Protein AF-A0A1F9YKX4-F1 (afdb_monomer_lite)

Sequence (192 aa):
MTNLLLAAWAAFAVPAFAVPDDATAKQIVDYALRTPTAEMDPTLANAFLDLDLEKLPKKKKEKAQAKKLELQTLLKISAGKKKGGIRWPTPDGCKPKIYGPGDVGALAIAGFEEIKEDEESFLEERTKCSELELCCEFSLTIALIPQKKGPPLKLYFLHANDPINVLLAEYRNKNAGGQTKFFGGGVFSCNH

Radius of gyration: 20.22 Å; chains: 1; bounding box: 53×64×58 Å

Foldseek 3Di:
DDDDPPPPPPPPPDDPDDLDDPVVLVVLLVCLLPDDPVRDDPVSLVSLLPDDLPPPDPVSSLSSLLSNLLSVQVVLLVVLVVVFQEAADDPVPFDFDEAEPVCPVSLVSSQKDWDDPVLVVQLCVQAVDDQRRCRRSFVW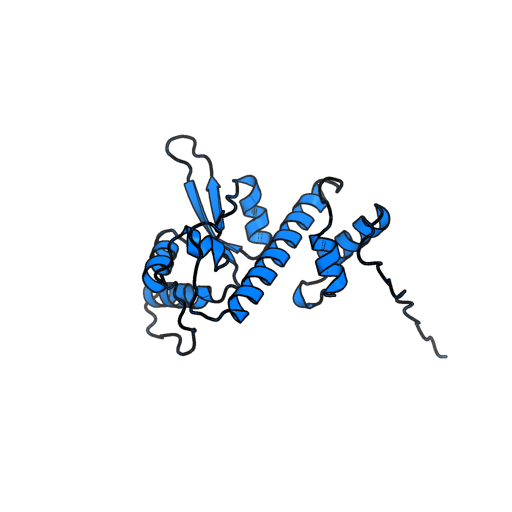YWYFYDDPDDGTDIIIIHHPPHLSVLSVVVVVCVVVVHDDDPPPSGRHYYDD

Structure (mmCIF, N/CA/C/O backbone):
data_AF-A0A1F9YKX4-F1
#
_entry.id   AF-A0A1F9YKX4-F1
#
loop_
_atom_site.group_PDB
_atom_site.id
_atom_site.type_symbol
_atom_site.label_atom_id
_atom_site.label_alt_id
_atom_site.label_comp_id
_atom_site.label_asym_id
_atom_site.label_entity_id
_atom_site.label_seq_id
_atom_site.pdbx_PDB_ins_code
_atom_site.Cartn_x
_atom_site.Cartn_y
_atom_site.Cartn_z
_atom_site.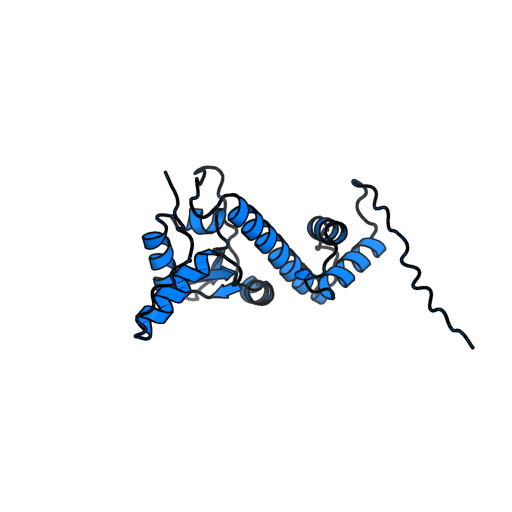occupancy
_atom_site.B_iso_or_equiv
_atom_site.auth_seq_id
_atom_site.auth_comp_id
_atom_site.auth_asym_id
_atom_site.auth_atom_id
_atom_site.pdbx_PDB_model_num
ATOM 1 N N . MET A 1 1 ? 9.426 -39.583 -34.349 1.00 39.34 1 MET A N 1
ATOM 2 C CA . MET A 1 1 ? 9.952 -38.263 -34.750 1.00 39.34 1 MET A CA 1
ATOM 3 C C . MET A 1 1 ? 9.811 -37.341 -33.556 1.00 39.34 1 MET A C 1
ATOM 5 O O . MET A 1 1 ? 8.713 -36.928 -33.213 1.00 39.34 1 MET A O 1
ATOM 9 N N . THR A 1 2 ? 10.917 -37.180 -32.847 1.00 39.38 2 THR A N 1
ATOM 10 C CA . THR A 1 2 ? 11.087 -36.462 -31.585 1.00 39.38 2 THR A CA 1
ATOM 11 C C . THR A 1 2 ? 11.435 -35.012 -31.908 1.00 39.38 2 THR A C 1
ATOM 13 O O . THR A 1 2 ? 12.450 -34.780 -32.552 1.00 39.38 2 THR A O 1
ATOM 16 N N . ASN A 1 3 ? 10.631 -34.046 -31.460 1.00 41.16 3 ASN A N 1
ATOM 17 C CA . ASN A 1 3 ? 11.019 -32.634 -31.442 1.00 41.16 3 ASN A CA 1
ATOM 18 C C . ASN A 1 3 ? 11.099 -32.179 -29.983 1.00 41.16 3 ASN A C 1
ATOM 20 O O . ASN A 1 3 ? 10.101 -31.806 -29.371 1.00 41.16 3 ASN A O 1
ATOM 24 N N . LEU A 1 4 ? 12.313 -32.268 -29.433 1.00 44.06 4 LEU A N 1
ATOM 25 C CA . LEU A 1 4 ? 12.721 -31.568 -28.221 1.00 44.06 4 LEU A CA 1
ATOM 26 C C . LEU A 1 4 ? 12.768 -30.065 -28.532 1.00 44.06 4 LEU A C 1
ATOM 28 O O . LEU A 1 4 ? 13.661 -29.604 -29.238 1.00 44.06 4 LEU A O 1
ATOM 32 N N . LEU A 1 5 ? 11.833 -29.296 -27.980 1.00 45.91 5 LEU A N 1
ATOM 33 C CA . LEU A 1 5 ? 11.993 -27.852 -27.833 1.00 45.91 5 LEU A CA 1
ATOM 34 C C . LEU A 1 5 ? 12.831 -27.603 -26.574 1.00 45.91 5 LEU A C 1
ATOM 36 O O . LEU A 1 5 ? 12.307 -27.562 -25.463 1.00 45.91 5 LEU A O 1
ATOM 40 N N . LEU A 1 6 ? 14.147 -27.469 -26.753 1.00 42.69 6 LEU A N 1
ATOM 41 C CA . LEU A 1 6 ? 15.022 -26.885 -25.740 1.00 42.69 6 LEU A CA 1
ATOM 42 C C . LEU A 1 6 ? 14.667 -25.400 -25.591 1.00 42.69 6 LEU A C 1
ATOM 44 O O . LEU A 1 6 ? 15.062 -24.567 -26.406 1.00 42.69 6 LEU A O 1
ATOM 48 N N . ALA A 1 7 ? 13.935 -25.064 -24.531 1.00 47.81 7 ALA A N 1
ATOM 49 C CA . ALA A 1 7 ? 13.872 -23.703 -24.027 1.00 47.81 7 ALA A CA 1
ATOM 50 C C . ALA A 1 7 ? 15.245 -23.355 -23.435 1.00 47.81 7 ALA A C 1
ATOM 52 O O . ALA A 1 7 ? 15.565 -23.714 -22.304 1.00 47.81 7 ALA A O 1
ATOM 53 N N . ALA A 1 8 ? 16.079 -22.684 -24.228 1.00 42.38 8 ALA A N 1
ATOM 54 C CA . ALA A 1 8 ? 17.315 -22.074 -23.765 1.00 42.38 8 ALA A CA 1
ATOM 55 C C . ALA A 1 8 ? 16.974 -20.870 -22.871 1.00 42.38 8 ALA A C 1
ATOM 57 O O . ALA A 1 8 ? 16.944 -19.725 -23.316 1.00 42.38 8 ALA A O 1
ATOM 58 N N . TRP A 1 9 ? 16.672 -21.134 -21.602 1.00 50.53 9 TRP A N 1
ATOM 59 C CA . TRP A 1 9 ? 16.724 -20.116 -20.561 1.00 50.53 9 TRP A CA 1
ATOM 60 C C . TRP A 1 9 ? 18.195 -19.849 -20.262 1.00 50.53 9 TRP A C 1
ATOM 62 O O . TRP A 1 9 ? 18.852 -20.597 -19.541 1.00 50.53 9 TRP A O 1
ATOM 72 N N . ALA A 1 10 ? 18.729 -18.802 -20.887 1.00 48.12 10 ALA A N 1
ATOM 73 C CA . ALA A 1 10 ? 20.019 -18.254 -20.514 1.00 48.12 10 ALA A CA 1
ATOM 74 C C . ALA A 1 10 ? 19.949 -17.846 -19.037 1.00 48.12 10 ALA A C 1
ATOM 76 O O . ALA A 1 10 ? 19.175 -16.967 -18.657 1.00 48.12 10 ALA A O 1
ATOM 77 N N . ALA A 1 11 ? 20.732 -18.529 -18.205 1.00 48.81 11 ALA A N 1
ATOM 78 C CA . ALA A 1 11 ? 20.941 -18.173 -16.815 1.00 48.81 11 ALA A CA 1
ATOM 79 C C . ALA A 1 11 ? 21.615 -16.795 -16.763 1.00 48.81 11 ALA A C 1
ATOM 81 O O . ALA A 1 11 ? 22.829 -16.672 -16.932 1.00 48.81 11 ALA A O 1
ATOM 82 N N . PHE A 1 12 ? 20.820 -15.746 -16.563 1.00 48.69 12 PHE A N 1
ATOM 83 C CA . PHE A 1 12 ? 21.328 -14.417 -16.256 1.00 48.69 12 PHE A CA 1
ATOM 84 C C . PHE A 1 12 ? 21.885 -14.429 -14.831 1.00 48.69 12 PHE A C 1
ATOM 86 O O . PHE A 1 12 ? 21.179 -14.172 -13.860 1.00 48.69 12 PHE A O 1
ATOM 93 N N . ALA A 1 13 ? 23.176 -14.727 -14.705 1.00 45.00 13 ALA A N 1
ATOM 94 C CA . ALA A 1 13 ? 23.954 -14.319 -13.547 1.00 45.00 13 ALA A CA 1
ATOM 95 C C . ALA A 1 13 ? 24.101 -12.791 -13.607 1.00 45.00 13 ALA A C 1
ATOM 97 O O . ALA A 1 13 ? 25.015 -12.270 -14.243 1.00 45.00 13 ALA A O 1
ATOM 98 N N . VAL A 1 14 ? 23.153 -12.066 -13.011 1.00 53.16 14 VAL A N 1
ATOM 99 C CA . VAL A 1 14 ? 23.241 -10.610 -12.867 1.00 53.16 14 VAL A CA 1
ATOM 100 C C . VAL A 1 14 ? 24.284 -10.316 -11.782 1.00 53.16 14 VAL A C 1
ATOM 102 O O . VAL A 1 14 ? 24.074 -10.702 -10.630 1.00 53.16 14 VAL A O 1
ATOM 105 N N . PRO A 1 15 ? 25.422 -9.669 -12.098 1.00 42.56 15 PRO A N 1
ATOM 106 C CA . PRO A 1 15 ? 26.339 -9.212 -11.066 1.00 42.56 15 PRO A CA 1
ATOM 107 C C . PRO A 1 15 ? 25.643 -8.114 -10.253 1.00 42.56 15 PRO A C 1
ATOM 109 O O . PRO A 1 15 ? 25.106 -7.159 -10.811 1.00 42.56 15 PRO A O 1
ATOM 112 N N . ALA A 1 16 ? 25.663 -8.255 -8.930 1.00 47.22 16 ALA A N 1
ATOM 113 C CA . ALA A 1 16 ? 24.824 -7.526 -7.976 1.00 47.22 16 ALA A CA 1
ATOM 114 C C . ALA A 1 16 ? 25.017 -5.990 -7.890 1.00 47.22 16 ALA A C 1
ATOM 116 O O . ALA A 1 16 ? 24.472 -5.383 -6.978 1.00 47.22 16 ALA A O 1
ATOM 117 N N . PHE A 1 17 ? 25.766 -5.338 -8.790 1.00 45.62 17 PHE A N 1
ATOM 118 C CA . PHE A 1 17 ? 26.077 -3.900 -8.680 1.00 45.62 17 PHE A CA 1
ATOM 119 C C . PHE A 1 17 ? 26.250 -3.142 -10.010 1.00 45.62 17 PHE A C 1
ATOM 121 O O . PHE A 1 17 ? 26.663 -1.983 -9.995 1.00 45.62 17 PHE A O 1
ATOM 128 N N . ALA A 1 18 ? 25.942 -3.739 -11.165 1.00 57.44 18 ALA A N 1
ATOM 129 C CA . ALA A 1 18 ? 25.951 -3.002 -12.432 1.00 57.44 18 ALA A CA 1
ATOM 130 C C . ALA A 1 18 ? 24.551 -2.445 -12.723 1.00 57.44 18 ALA A C 1
ATOM 132 O O . ALA A 1 18 ? 23.586 -3.208 -12.771 1.00 57.44 18 ALA A O 1
ATOM 133 N N . VAL A 1 19 ? 24.438 -1.127 -12.937 1.00 64.25 19 VAL A N 1
ATOM 134 C CA . VAL A 1 19 ? 23.207 -0.526 -13.477 1.00 64.25 19 VAL A CA 1
ATOM 135 C C . VAL A 1 19 ? 22.905 -1.233 -14.804 1.00 64.25 19 VAL A C 1
ATOM 137 O O . VAL A 1 19 ? 23.783 -1.241 -15.672 1.00 64.25 19 VAL A O 1
ATOM 140 N N . PRO A 1 20 ? 21.721 -1.853 -14.970 1.00 69.69 20 PRO A N 1
ATOM 141 C CA . PRO A 1 20 ? 21.392 -2.559 -16.199 1.00 69.69 20 PRO A CA 1
ATOM 142 C C . PRO A 1 20 ? 21.491 -1.611 -17.394 1.00 69.69 20 PRO A C 1
ATOM 144 O O . PRO A 1 20 ? 21.068 -0.456 -17.303 1.00 69.69 20 PRO A O 1
ATOM 147 N N . ASP A 1 21 ? 22.019 -2.092 -18.519 1.00 80.94 21 ASP A N 1
ATOM 148 C CA . ASP A 1 21 ? 21.951 -1.328 -19.763 1.00 80.94 21 ASP A CA 1
ATOM 149 C C . ASP A 1 21 ? 20.487 -1.114 -20.207 1.00 80.94 21 ASP A C 1
ATOM 151 O O . ASP A 1 21 ? 19.557 -1.783 -19.741 1.00 80.94 21 ASP A O 1
ATOM 155 N N . ASP A 1 22 ? 20.253 -0.166 -21.119 1.00 80.00 22 ASP A N 1
ATOM 156 C CA . ASP A 1 22 ? 18.896 0.217 -21.540 1.00 80.00 22 ASP A CA 1
ATOM 157 C C . ASP A 1 22 ? 18.090 -0.953 -22.141 1.00 80.00 22 ASP A C 1
ATOM 159 O O . ASP A 1 22 ? 16.855 -0.955 -22.090 1.00 80.00 22 ASP A O 1
ATOM 163 N N . ALA A 1 23 ? 18.761 -1.941 -22.742 1.00 82.94 23 ALA A N 1
ATOM 164 C CA . ALA A 1 23 ? 18.115 -3.118 -23.316 1.00 82.94 23 ALA A CA 1
ATOM 165 C C . ALA A 1 23 ? 17.647 -4.080 -22.215 1.00 82.94 23 ALA A C 1
ATOM 167 O O . ALA A 1 23 ? 16.491 -4.512 -22.220 1.00 82.94 23 ALA A O 1
ATOM 168 N N . THR A 1 24 ? 18.511 -4.345 -21.239 1.00 84.19 24 THR A N 1
ATOM 169 C CA . THR A 1 24 ? 18.235 -5.181 -20.070 1.00 84.19 24 THR A CA 1
ATOM 170 C C . THR A 1 24 ? 17.159 -4.543 -19.194 1.00 84.19 24 THR A C 1
ATOM 172 O O . THR A 1 24 ? 16.203 -5.212 -18.808 1.00 84.19 24 THR A O 1
ATOM 175 N N . ALA A 1 25 ? 17.219 -3.226 -18.967 1.00 84.81 25 ALA A N 1
ATOM 176 C CA . ALA A 1 25 ? 16.185 -2.489 -18.240 1.00 84.81 25 ALA A CA 1
ATOM 177 C C . ALA A 1 25 ? 14.804 -2.629 -18.906 1.00 84.81 25 ALA A C 1
ATOM 179 O O . ALA A 1 25 ? 13.805 -2.881 -18.230 1.00 84.81 25 ALA A O 1
ATOM 180 N N . LYS A 1 26 ? 14.730 -2.539 -20.243 1.00 86.69 26 LYS A N 1
ATOM 181 C CA . LYS A 1 26 ? 13.476 -2.757 -20.987 1.00 86.69 26 LYS A CA 1
ATOM 182 C C . LYS A 1 26 ? 12.953 -4.185 -20.842 1.00 86.69 26 LYS A C 1
ATOM 184 O O . LYS A 1 26 ? 11.746 -4.354 -20.693 1.00 86.69 26 LYS A O 1
ATOM 189 N N . GLN A 1 27 ? 13.830 -5.188 -20.872 1.00 88.88 27 GLN A N 1
ATOM 190 C CA . GLN A 1 27 ? 13.439 -6.589 -20.685 1.00 88.88 27 GLN A CA 1
ATOM 191 C C . GLN A 1 27 ? 12.904 -6.846 -19.274 1.00 88.88 27 GLN A C 1
ATOM 193 O O . GLN A 1 27 ? 11.853 -7.467 -19.137 1.00 88.88 27 GLN A O 1
ATOM 198 N N . ILE A 1 28 ? 13.569 -6.316 -18.243 1.00 89.69 28 ILE A N 1
ATOM 199 C CA . ILE A 1 28 ? 13.118 -6.415 -16.848 1.00 89.69 28 ILE A CA 1
ATOM 200 C C . ILE A 1 28 ? 11.741 -5.755 -16.682 1.00 89.69 28 ILE A C 1
ATOM 202 O O . ILE A 1 28 ? 10.848 -6.336 -16.070 1.00 89.69 28 ILE A O 1
ATOM 206 N N . VAL A 1 29 ? 11.532 -4.574 -17.275 1.00 91.00 29 VAL A N 1
ATOM 207 C CA . VAL A 1 29 ? 10.229 -3.888 -17.254 1.00 91.00 29 VAL A CA 1
ATOM 208 C C . VAL A 1 29 ? 9.160 -4.704 -17.977 1.00 91.00 29 VAL A C 1
ATOM 21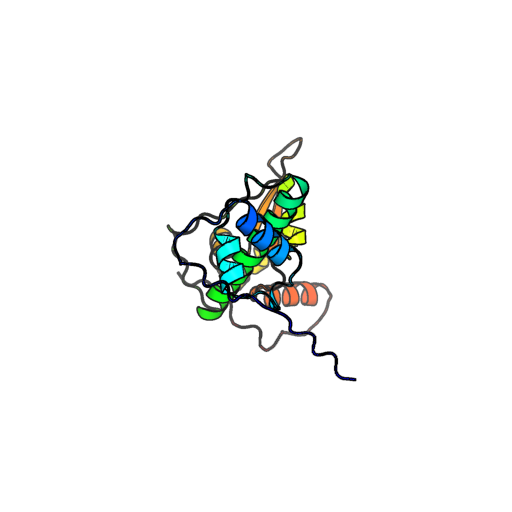0 O O . VAL A 1 29 ? 8.066 -4.884 -17.449 1.00 91.00 29 VAL A O 1
ATOM 213 N N . ASP A 1 30 ? 9.448 -5.218 -19.172 1.00 91.62 30 ASP A N 1
ATOM 214 C CA . ASP A 1 30 ? 8.475 -5.999 -19.940 1.00 91.62 30 ASP A CA 1
ATOM 215 C C . ASP A 1 30 ? 8.129 -7.327 -19.258 1.00 91.62 30 ASP A C 1
ATOM 217 O O . ASP A 1 30 ? 6.972 -7.744 -19.303 1.00 91.62 30 ASP A O 1
ATOM 221 N N . TYR A 1 31 ? 9.096 -7.956 -18.588 1.00 92.31 31 TYR A N 1
ATOM 222 C CA . TYR A 1 31 ? 8.865 -9.105 -17.719 1.00 92.31 31 TYR A CA 1
ATOM 223 C C . TYR A 1 31 ? 7.944 -8.729 -16.553 1.00 92.31 31 TYR A C 1
ATOM 225 O O . TYR A 1 31 ? 6.871 -9.311 -16.408 1.00 92.31 31 TYR A O 1
ATOM 233 N N . ALA A 1 32 ? 8.301 -7.705 -15.774 1.00 92.12 32 ALA A N 1
ATOM 234 C CA . ALA A 1 32 ? 7.535 -7.294 -14.599 1.00 92.12 32 ALA A CA 1
ATOM 235 C C . ALA A 1 32 ? 6.093 -6.875 -14.933 1.00 92.12 32 ALA A C 1
ATOM 237 O O . ALA A 1 32 ? 5.180 -7.101 -14.145 1.00 92.12 32 ALA A O 1
ATOM 238 N N . LEU A 1 33 ? 5.867 -6.281 -16.108 1.00 92.06 33 LEU A N 1
ATOM 239 C CA . LEU A 1 33 ? 4.535 -5.867 -16.553 1.00 92.06 33 LEU A CA 1
ATOM 240 C C . LEU A 1 33 ? 3.667 -7.009 -17.095 1.00 92.06 33 LEU A C 1
ATOM 242 O O . LEU A 1 33 ? 2.457 -6.822 -17.228 1.00 92.06 33 LEU A O 1
ATOM 246 N N . ARG A 1 34 ? 4.257 -8.150 -17.461 1.00 93.50 34 ARG A N 1
ATOM 247 C CA . ARG A 1 34 ? 3.534 -9.308 -18.017 1.00 93.50 34 ARG A CA 1
ATOM 248 C C . ARG A 1 34 ? 3.332 -10.421 -16.998 1.00 93.50 34 ARG A C 1
ATOM 250 O O . ARG A 1 34 ? 2.347 -11.144 -17.102 1.00 93.50 34 ARG A O 1
ATOM 257 N N . THR A 1 35 ? 4.246 -10.553 -16.045 1.00 91.50 35 THR A N 1
ATOM 258 C CA . THR A 1 35 ? 4.234 -11.628 -15.054 1.00 91.50 35 THR A CA 1
ATOM 259 C C . THR A 1 35 ? 3.380 -11.231 -13.841 1.00 91.50 35 THR A C 1
ATOM 261 O O . THR A 1 35 ? 3.602 -10.162 -13.259 1.00 91.50 35 THR A O 1
ATOM 264 N N . PRO A 1 36 ? 2.405 -12.060 -13.423 1.00 90.06 36 PRO A N 1
ATOM 265 C CA . PRO A 1 36 ? 1.692 -11.866 -12.162 1.00 90.06 36 PRO A CA 1
ATOM 266 C C . PRO A 1 36 ? 2.663 -11.827 -10.976 1.00 90.06 36 PRO A C 1
ATOM 268 O O . PRO A 1 36 ? 3.611 -12.604 -10.934 1.00 90.06 36 PRO A O 1
ATOM 271 N N . THR A 1 37 ? 2.419 -10.972 -9.977 1.00 89.19 37 THR A N 1
ATOM 272 C CA . THR A 1 37 ? 3.355 -10.779 -8.846 1.00 89.19 37 THR A CA 1
ATOM 273 C C . THR A 1 37 ? 3.685 -12.072 -8.103 1.00 89.19 37 THR A C 1
ATOM 275 O O . THR A 1 37 ? 4.823 -12.272 -7.694 1.00 89.19 37 THR A O 1
ATOM 278 N N . ALA A 1 38 ? 2.704 -12.966 -7.962 1.00 87.25 38 ALA A N 1
ATOM 279 C CA . ALA A 1 38 ? 2.875 -14.254 -7.294 1.00 87.25 38 ALA A CA 1
ATOM 280 C C . ALA A 1 38 ? 3.833 -15.214 -8.028 1.00 87.25 38 ALA A C 1
ATOM 282 O O . ALA A 1 38 ? 4.352 -16.137 -7.410 1.00 87.25 38 ALA A O 1
ATOM 283 N N . GLU A 1 39 ? 4.065 -14.995 -9.324 1.00 90.25 39 GLU A N 1
ATOM 284 C CA . GLU A 1 39 ? 4.895 -15.835 -10.198 1.00 90.25 39 GLU A CA 1
ATOM 285 C C . GLU A 1 39 ? 6.230 -15.165 -10.558 1.00 90.25 39 GLU A C 1
ATOM 287 O O . GLU A 1 39 ? 7.027 -15.718 -11.318 1.00 90.25 39 GLU A O 1
ATOM 292 N N . MET A 1 40 ? 6.481 -13.954 -10.048 1.00 89.38 40 MET A N 1
ATOM 293 C CA . MET A 1 40 ? 7.714 -13.232 -10.336 1.00 89.38 40 MET A CA 1
ATOM 294 C C . MET A 1 40 ? 8.911 -13.887 -9.649 1.00 89.38 40 MET A C 1
ATOM 296 O O . MET A 1 40 ? 8.879 -14.193 -8.457 1.00 89.38 40 MET A O 1
ATOM 300 N N . ASP A 1 41 ? 10.006 -14.021 -10.395 1.00 90.62 41 ASP A N 1
ATOM 301 C CA . ASP A 1 41 ? 11.299 -14.380 -9.831 1.00 90.62 41 ASP A CA 1
ATOM 302 C C . ASP A 1 41 ? 11.758 -13.280 -8.850 1.00 90.62 41 ASP A C 1
ATOM 304 O O . ASP A 1 41 ? 11.782 -12.101 -9.229 1.00 90.62 41 ASP A O 1
ATOM 308 N N . PRO A 1 42 ? 12.143 -13.623 -7.606 1.00 87.88 42 PRO A N 1
ATOM 309 C CA . PRO A 1 42 ? 12.537 -12.633 -6.606 1.00 87.88 42 PRO A CA 1
ATOM 310 C C . PRO A 1 42 ? 13.725 -11.760 -7.026 1.00 87.88 42 PRO A C 1
ATOM 312 O O . PRO A 1 42 ? 13.776 -10.582 -6.673 1.00 87.88 42 PRO A O 1
ATOM 315 N N . THR A 1 43 ? 14.673 -12.308 -7.789 1.00 88.69 43 THR A N 1
ATOM 316 C CA . THR A 1 43 ? 15.866 -11.577 -8.242 1.00 88.69 43 THR A CA 1
ATOM 317 C C . THR A 1 43 ? 15.475 -10.520 -9.265 1.00 88.69 43 THR A C 1
ATOM 319 O O . THR A 1 43 ? 15.866 -9.360 -9.141 1.00 88.69 43 THR A O 1
ATOM 322 N N . LEU A 1 44 ? 14.641 -10.892 -10.239 1.00 88.06 44 LEU A N 1
ATOM 323 C CA . LEU A 1 44 ? 14.129 -9.968 -11.253 1.00 88.06 44 LEU A CA 1
ATOM 324 C C . LEU A 1 44 ? 13.151 -8.938 -10.673 1.00 88.06 44 LEU A C 1
ATOM 326 O O . LEU A 1 44 ? 13.143 -7.791 -11.119 1.00 88.06 44 LEU A O 1
ATOM 330 N N . ALA A 1 45 ? 12.354 -9.314 -9.669 1.00 88.62 45 ALA A N 1
ATOM 331 C CA . ALA A 1 45 ? 11.478 -8.385 -8.958 1.00 88.62 45 ALA A CA 1
ATOM 332 C C . ALA A 1 45 ? 12.281 -7.302 -8.222 1.00 88.62 45 ALA A C 1
ATOM 334 O O . ALA A 1 45 ? 11.964 -6.120 -8.347 1.00 88.62 45 ALA A O 1
ATOM 335 N N . ASN A 1 46 ? 13.349 -7.686 -7.516 1.00 88.81 46 ASN A N 1
ATOM 336 C CA . ASN A 1 46 ? 14.246 -6.733 -6.860 1.00 88.81 46 ASN A CA 1
ATOM 337 C C . ASN A 1 46 ? 14.962 -5.847 -7.884 1.00 88.81 46 ASN A C 1
ATOM 339 O O . ASN A 1 46 ? 14.934 -4.627 -7.756 1.00 88.81 46 ASN A O 1
ATOM 343 N N . ALA A 1 47 ? 15.489 -6.436 -8.962 1.00 88.94 47 ALA A N 1
ATOM 344 C CA . ALA A 1 47 ? 16.101 -5.664 -10.040 1.00 88.94 47 ALA A CA 1
ATOM 345 C C . ALA A 1 47 ? 15.126 -4.625 -10.620 1.00 88.94 47 ALA A C 1
ATOM 347 O O . ALA A 1 47 ? 15.510 -3.482 -10.842 1.00 88.94 47 ALA A O 1
ATOM 348 N N . PHE A 1 48 ? 13.849 -4.980 -10.810 1.00 91.88 48 PHE A N 1
ATOM 349 C CA . PHE A 1 48 ? 12.813 -4.046 -11.258 1.00 91.88 48 PHE A CA 1
ATOM 350 C C . PHE A 1 48 ? 12.536 -2.918 -10.248 1.00 91.88 48 PHE A C 1
ATOM 352 O O . PHE A 1 48 ? 12.338 -1.768 -10.650 1.00 91.88 48 PHE A O 1
ATOM 359 N N . LEU A 1 49 ? 12.535 -3.215 -8.945 1.00 91.44 49 LEU A N 1
ATOM 360 C CA . LEU A 1 49 ? 12.379 -2.208 -7.890 1.00 91.44 49 LEU A CA 1
ATOM 361 C C . LEU A 1 49 ? 13.529 -1.193 -7.873 1.00 91.44 49 LEU A C 1
ATOM 363 O O . LEU A 1 49 ? 13.294 -0.026 -7.553 1.00 91.44 49 LEU A O 1
ATOM 367 N N . ASP A 1 50 ? 14.725 -1.591 -8.286 1.00 90.06 50 ASP A N 1
ATOM 368 C CA . ASP A 1 50 ? 15.899 -0.716 -8.319 1.00 90.06 50 ASP A CA 1
ATOM 369 C C . ASP A 1 50 ? 16.017 0.097 -9.620 1.00 90.06 50 ASP A C 1
ATOM 371 O O . ASP A 1 50 ? 16.802 1.044 -9.695 1.00 90.06 50 ASP A O 1
ATOM 375 N N . LEU A 1 51 ? 15.205 -0.202 -10.643 1.00 88.94 51 LEU A N 1
ATOM 376 C CA . LEU A 1 51 ? 15.247 0.520 -11.916 1.00 88.94 51 LEU A CA 1
ATOM 377 C C . LEU A 1 51 ? 14.772 1.975 -11.801 1.00 88.94 51 LEU A C 1
ATOM 379 O O . LEU A 1 51 ? 13.738 2.282 -11.186 1.00 88.94 51 LEU A O 1
ATOM 383 N N . ASP A 1 52 ? 15.486 2.850 -12.513 1.00 85.94 52 ASP A N 1
ATOM 384 C CA . ASP A 1 52 ? 15.042 4.200 -12.847 1.00 85.94 52 ASP A CA 1
ATOM 385 C C . ASP A 1 52 ? 14.017 4.149 -13.993 1.00 85.94 52 ASP A C 1
ATOM 387 O O . ASP A 1 52 ? 14.317 3.774 -15.129 1.00 85.94 52 ASP A O 1
ATOM 391 N N . LEU A 1 53 ? 12.779 4.526 -13.677 1.00 85.88 53 LEU A N 1
ATOM 392 C CA . LEU A 1 53 ? 11.655 4.494 -14.610 1.00 85.88 53 LEU A CA 1
ATOM 393 C C . LEU A 1 53 ? 11.521 5.792 -15.425 1.00 85.88 53 LEU A C 1
ATOM 395 O O . LEU A 1 53 ? 10.654 5.866 -16.298 1.00 85.88 53 LEU A O 1
ATOM 399 N N . GLU A 1 54 ? 12.345 6.815 -15.174 1.00 83.69 54 GLU A N 1
ATOM 400 C CA . GLU A 1 54 ? 12.232 8.120 -15.839 1.00 83.69 54 GLU A CA 1
ATOM 401 C C . GLU A 1 54 ? 12.478 8.044 -17.348 1.00 83.69 54 GLU A C 1
ATOM 403 O O . GLU A 1 54 ? 11.835 8.755 -18.121 1.00 83.69 54 GLU A O 1
ATOM 408 N N . LYS A 1 55 ? 13.340 7.119 -17.780 1.00 81.44 55 LYS A N 1
ATOM 409 C CA . LYS A 1 55 ? 13.707 6.922 -19.190 1.00 81.44 55 LYS A CA 1
ATOM 410 C C . LYS A 1 55 ? 12.690 6.099 -19.991 1.00 81.44 55 LYS A C 1
ATOM 412 O O . LYS A 1 55 ? 12.878 5.876 -21.189 1.00 81.44 55 LYS A O 1
ATOM 417 N N . LEU A 1 56 ? 11.619 5.613 -19.359 1.00 81.62 56 LEU A N 1
ATOM 418 C CA . LEU A 1 56 ? 10.620 4.785 -20.032 1.00 81.62 56 LEU A CA 1
ATOM 419 C C . LEU A 1 56 ? 9.626 5.620 -20.855 1.00 81.62 56 LEU A C 1
ATOM 421 O O . LEU A 1 56 ? 9.246 6.721 -20.454 1.00 81.62 56 LEU A O 1
ATOM 425 N N . PRO A 1 57 ? 9.103 5.078 -21.974 1.00 84.62 57 PRO A N 1
ATOM 426 C CA . PRO A 1 57 ? 8.008 5.711 -22.703 1.00 84.62 57 PRO A CA 1
ATOM 427 C C . PRO A 1 57 ? 6.797 5.936 -21.790 1.00 84.62 57 PRO A C 1
ATOM 429 O O . PRO A 1 57 ? 6.411 5.020 -21.062 1.00 84.62 57 PRO A O 1
ATOM 432 N N . LYS A 1 58 ? 6.138 7.099 -21.889 1.00 83.62 58 LYS A N 1
ATOM 433 C CA . LYS A 1 58 ? 5.035 7.531 -21.001 1.00 83.62 58 LYS A CA 1
ATOM 434 C C . LYS A 1 58 ? 4.008 6.430 -20.686 1.00 83.62 58 LYS A C 1
ATOM 436 O O . LYS A 1 58 ? 3.727 6.155 -19.526 1.00 83.62 58 LYS A O 1
ATOM 441 N N . LYS A 1 59 ? 3.528 5.720 -21.714 1.00 80.00 59 LYS A N 1
ATOM 442 C CA . LYS A 1 59 ? 2.530 4.642 -21.573 1.00 80.00 59 LYS A CA 1
ATOM 443 C C . LYS A 1 59 ? 3.032 3.425 -20.779 1.00 80.00 59 LYS A C 1
ATOM 445 O O . LYS A 1 59 ? 2.240 2.761 -20.116 1.00 80.00 59 LYS A O 1
ATOM 450 N N . LYS A 1 60 ? 4.327 3.092 -20.870 1.00 84.69 60 LYS A N 1
ATOM 451 C CA . LYS A 1 60 ? 4.947 2.023 -20.065 1.00 84.69 60 LYS A CA 1
ATOM 452 C C . LYS A 1 60 ? 5.336 2.532 -18.678 1.00 84.69 60 LYS A C 1
ATOM 454 O O . LYS A 1 60 ? 5.233 1.769 -17.727 1.00 84.69 60 LYS A O 1
ATOM 459 N N . LYS A 1 61 ? 5.729 3.804 -18.569 1.00 86.31 61 LYS A N 1
ATOM 460 C CA . LYS A 1 61 ? 6.110 4.455 -17.313 1.00 86.31 61 LYS A CA 1
ATOM 461 C C . LYS A 1 61 ? 4.985 4.388 -16.282 1.00 86.31 61 LYS A C 1
ATOM 463 O O . LYS A 1 61 ? 5.226 3.891 -15.193 1.00 86.31 61 LYS A O 1
ATOM 468 N N . GLU A 1 62 ? 3.762 4.772 -16.648 1.00 85.00 62 GLU A N 1
ATOM 469 C CA . GLU A 1 62 ? 2.602 4.732 -15.736 1.00 85.00 62 GLU A CA 1
ATOM 470 C C . GLU A 1 62 ? 2.335 3.313 -15.204 1.00 85.00 62 GLU A C 1
ATOM 472 O O . GLU A 1 62 ? 2.212 3.097 -14.000 1.00 85.00 62 GLU A O 1
ATOM 477 N N . LYS A 1 63 ? 2.334 2.309 -16.093 1.00 88.25 63 LYS A N 1
ATOM 478 C CA . LYS A 1 63 ? 2.149 0.904 -15.697 1.00 88.25 63 LYS A CA 1
ATOM 479 C C . LYS A 1 63 ? 3.295 0.389 -14.830 1.00 88.25 63 LYS A C 1
ATOM 481 O O . LYS A 1 63 ? 3.054 -0.333 -13.870 1.00 88.25 63 LYS A O 1
ATOM 486 N N . ALA A 1 64 ? 4.533 0.748 -15.164 1.00 90.69 64 ALA A N 1
ATOM 487 C CA . ALA A 1 64 ? 5.708 0.343 -14.403 1.00 90.69 64 ALA A CA 1
ATOM 488 C C . ALA A 1 64 ? 5.723 0.993 -13.015 1.00 90.69 64 ALA A C 1
ATOM 490 O O . ALA A 1 64 ? 6.066 0.333 -12.042 1.00 90.69 64 ALA A O 1
ATOM 491 N N . GLN A 1 65 ? 5.292 2.250 -12.900 1.00 89.38 65 GLN A N 1
ATOM 492 C CA . GLN A 1 65 ? 5.133 2.931 -11.617 1.00 89.38 65 GLN A CA 1
ATOM 493 C C . GLN A 1 65 ? 4.060 2.262 -10.755 1.00 89.38 65 GLN A C 1
ATOM 495 O O . GLN A 1 65 ? 4.325 1.984 -9.589 1.00 89.38 65 GLN A O 1
ATOM 500 N N . ALA A 1 66 ? 2.897 1.929 -11.328 1.00 89.38 66 ALA A N 1
ATOM 501 C CA . ALA A 1 66 ? 1.860 1.183 -10.617 1.00 89.38 66 ALA A CA 1
ATOM 502 C C . ALA A 1 66 ? 2.363 -0.202 -10.170 1.00 89.38 66 ALA A C 1
ATOM 504 O O . ALA A 1 66 ? 2.178 -0.588 -9.019 1.00 89.38 66 ALA A O 1
ATOM 505 N N . LYS A 1 67 ? 3.093 -0.918 -11.036 1.00 92.19 67 LYS A N 1
ATOM 506 C CA . LYS A 1 67 ? 3.689 -2.219 -10.698 1.00 92.19 67 LYS A CA 1
ATOM 507 C C . LYS A 1 67 ? 4.739 -2.116 -9.590 1.00 92.19 67 LYS A C 1
ATOM 509 O O . LYS A 1 67 ? 4.794 -2.955 -8.695 1.00 92.19 67 LYS A O 1
ATOM 514 N N . LYS A 1 68 ? 5.573 -1.077 -9.633 1.00 92.06 68 LYS A N 1
ATOM 515 C CA . LYS A 1 68 ? 6.581 -0.796 -8.605 1.00 92.06 68 LYS A CA 1
ATOM 516 C C . LYS A 1 68 ? 5.909 -0.498 -7.264 1.00 92.06 68 LYS A C 1
ATOM 518 O O . LYS A 1 68 ? 6.343 -1.026 -6.245 1.00 92.06 68 LYS A O 1
ATOM 523 N N . LEU A 1 69 ? 4.817 0.267 -7.278 1.00 91.56 69 LEU A N 1
ATOM 524 C CA . LEU A 1 69 ? 4.000 0.550 -6.100 1.00 91.56 69 LEU A CA 1
ATOM 525 C C . LEU A 1 69 ? 3.341 -0.711 -5.517 1.00 91.56 69 LEU A C 1
ATOM 527 O O . LEU A 1 69 ? 3.388 -0.904 -4.302 1.00 91.56 69 LEU A O 1
ATOM 531 N N . GLU A 1 70 ? 2.783 -1.582 -6.362 1.00 93.00 70 GLU A N 1
ATOM 532 C CA . GLU A 1 70 ? 2.229 -2.883 -5.956 1.00 93.00 70 GLU A CA 1
ATOM 533 C C . GLU A 1 70 ? 3.295 -3.710 -5.216 1.00 93.00 70 GLU A C 1
ATOM 535 O O . GLU A 1 70 ? 3.101 -4.116 -4.070 1.00 93.00 70 GLU A O 1
ATOM 540 N N . LEU A 1 71 ? 4.470 -3.894 -5.830 1.00 93.12 71 LEU A N 1
ATOM 541 C CA . LEU A 1 71 ? 5.567 -4.679 -5.258 1.00 93.12 71 LEU A CA 1
ATOM 542 C C . LEU A 1 71 ? 6.084 -4.090 -3.939 1.00 93.12 71 LEU A C 1
ATOM 544 O O . LEU A 1 71 ? 6.250 -4.823 -2.965 1.00 93.12 71 LEU A O 1
ATOM 548 N N . GLN A 1 72 ? 6.300 -2.773 -3.876 1.00 92.38 72 GLN A N 1
ATOM 549 C CA . GLN A 1 72 ? 6.725 -2.093 -2.646 1.00 92.38 72 GLN A CA 1
ATOM 550 C C . GLN A 1 72 ? 5.703 -2.275 -1.519 1.00 92.38 72 GLN A C 1
ATOM 552 O O . GLN A 1 72 ? 6.074 -2.552 -0.377 1.00 92.38 72 GLN A O 1
ATOM 557 N N . THR A 1 73 ? 4.417 -2.173 -1.845 1.00 92.31 73 THR A N 1
ATOM 558 C CA . THR A 1 73 ? 3.330 -2.359 -0.882 1.00 92.31 73 THR A CA 1
ATOM 559 C C . THR A 1 73 ? 3.258 -3.800 -0.393 1.00 92.31 73 THR A C 1
ATOM 561 O O . THR A 1 73 ? 3.157 -4.034 0.808 1.00 92.31 73 THR A O 1
ATOM 564 N N . LEU A 1 74 ? 3.391 -4.788 -1.278 1.00 92.19 74 LEU A N 1
ATOM 565 C CA . LEU A 1 74 ? 3.397 -6.200 -0.894 1.00 92.19 74 LEU A CA 1
ATOM 566 C C . LEU A 1 74 ? 4.620 -6.570 -0.049 1.00 92.19 74 LEU A C 1
ATOM 568 O O . LEU A 1 74 ? 4.487 -7.325 0.917 1.00 92.19 74 LEU A O 1
ATOM 572 N N . LEU A 1 75 ? 5.792 -6.002 -0.348 1.00 90.81 75 LEU A N 1
ATOM 573 C CA . LEU A 1 75 ? 6.978 -6.135 0.500 1.00 90.81 75 LEU A CA 1
ATOM 574 C C . LEU A 1 75 ? 6.734 -5.547 1.889 1.00 90.81 75 LEU A C 1
ATOM 576 O O . LEU A 1 75 ? 7.042 -6.199 2.888 1.00 90.81 75 LEU A O 1
ATOM 580 N N . LYS A 1 76 ? 6.124 -4.360 1.964 1.00 90.19 76 LYS A N 1
ATOM 581 C CA . LYS A 1 76 ? 5.741 -3.729 3.230 1.00 90.19 76 LYS A CA 1
ATOM 582 C C . LYS A 1 76 ? 4.746 -4.585 4.012 1.00 90.19 76 LYS A C 1
ATOM 584 O O . LYS A 1 76 ? 4.977 -4.854 5.185 1.00 90.19 76 LYS A O 1
ATOM 589 N N . ILE A 1 77 ? 3.688 -5.076 3.366 1.00 91.44 77 ILE A N 1
ATOM 590 C CA . ILE A 1 77 ? 2.692 -5.968 3.976 1.00 91.44 77 ILE A CA 1
ATOM 591 C C . ILE A 1 77 ? 3.358 -7.252 4.476 1.00 91.44 77 ILE A C 1
ATOM 593 O O . ILE A 1 77 ? 3.067 -7.705 5.579 1.00 91.44 77 ILE A O 1
ATOM 597 N N . SER A 1 78 ? 4.267 -7.842 3.698 1.00 90.12 78 SER A N 1
ATOM 598 C CA . SER A 1 78 ? 5.016 -9.042 4.085 1.00 90.12 78 SER A CA 1
ATOM 599 C C . SER A 1 78 ? 5.913 -8.785 5.299 1.00 90.12 78 SER A C 1
ATOM 601 O O . SER A 1 78 ? 5.872 -9.542 6.272 1.00 90.12 78 SER A O 1
ATOM 603 N N . ALA A 1 79 ? 6.666 -7.681 5.297 1.00 89.06 79 ALA A N 1
ATOM 604 C CA . ALA A 1 79 ? 7.457 -7.246 6.445 1.00 89.06 79 ALA A CA 1
ATOM 605 C C . ALA A 1 79 ? 6.569 -7.013 7.676 1.00 89.06 79 ALA A C 1
ATOM 607 O O . ALA A 1 79 ? 6.886 -7.486 8.765 1.00 89.06 79 ALA A O 1
ATOM 608 N N . GLY A 1 80 ? 5.410 -6.381 7.490 1.00 86.81 80 GLY A N 1
ATOM 609 C CA . GLY A 1 80 ? 4.391 -6.220 8.517 1.00 86.81 80 GLY A CA 1
ATOM 610 C C . GLY A 1 80 ? 3.901 -7.567 9.055 1.00 86.81 80 GLY A C 1
ATOM 611 O O . GLY A 1 80 ? 3.905 -7.790 10.262 1.00 86.81 80 GLY A O 1
ATOM 612 N N . LYS A 1 81 ? 3.521 -8.521 8.205 1.00 86.94 81 LYS A N 1
ATOM 613 C CA . LYS A 1 81 ? 3.079 -9.854 8.655 1.00 86.94 81 LYS A CA 1
ATOM 614 C C . LYS A 1 81 ? 4.139 -10.546 9.523 1.00 86.94 81 LYS A C 1
ATOM 616 O O . LYS A 1 81 ? 3.780 -11.168 10.517 1.00 86.94 81 LYS A O 1
ATOM 621 N N . LYS A 1 82 ? 5.431 -10.360 9.220 1.00 87.56 82 LYS A N 1
ATOM 622 C CA . LYS A 1 82 ? 6.543 -10.883 10.035 1.00 87.56 82 LYS A CA 1
ATOM 623 C C . LYS A 1 82 ? 6.661 -10.232 11.416 1.00 87.56 82 LYS A C 1
ATOM 625 O O . LYS A 1 82 ? 7.019 -10.934 12.353 1.00 87.56 82 LYS A O 1
ATOM 630 N N . LYS A 1 83 ? 6.352 -8.935 11.572 1.00 85.31 83 LYS A N 1
ATOM 631 C CA . LYS A 1 83 ? 6.336 -8.305 12.912 1.00 85.31 83 LYS A CA 1
ATOM 632 C C . LYS A 1 83 ? 5.096 -8.696 13.746 1.00 85.31 83 LYS A C 1
ATOM 634 O O . LYS A 1 83 ? 5.047 -8.376 14.925 1.00 85.31 83 LYS A O 1
ATOM 639 N N . GLY A 1 84 ? 4.101 -9.373 13.160 1.00 85.88 84 GLY A N 1
ATOM 640 C CA . GLY A 1 84 ? 2.845 -9.737 13.828 1.00 85.88 84 GLY A CA 1
ATOM 641 C C . GLY A 1 84 ? 1.784 -8.630 13.794 1.00 85.88 84 GLY A C 1
ATOM 642 O O . GLY A 1 84 ? 1.919 -7.649 13.064 1.00 85.88 84 GLY A O 1
ATOM 643 N N . GLY A 1 85 ? 0.690 -8.818 14.538 1.00 85.38 85 GLY A N 1
ATOM 644 C CA . GLY A 1 85 ? -0.417 -7.853 14.596 1.00 85.38 85 GLY A CA 1
ATOM 645 C C . GLY A 1 85 ? -0.176 -6.674 15.549 1.00 85.38 85 GLY A C 1
ATOM 646 O O . GLY A 1 85 ? -0.675 -5.578 15.308 1.00 85.38 85 GLY A O 1
ATOM 647 N N . ILE A 1 86 ? 0.652 -6.865 16.578 1.00 88.75 86 ILE A N 1
ATOM 648 C CA . ILE A 1 86 ? 1.048 -5.800 17.505 1.00 88.75 86 ILE A CA 1
ATOM 649 C C . ILE A 1 86 ? 2.253 -5.058 16.916 1.00 88.75 86 ILE A C 1
ATOM 651 O O . ILE A 1 86 ? 3.284 -5.661 16.614 1.00 88.75 86 ILE A O 1
ATOM 655 N N . ARG A 1 87 ? 2.110 -3.747 16.732 1.00 88.06 87 ARG A N 1
ATOM 656 C CA . ARG A 1 87 ? 3.088 -2.829 16.149 1.00 88.06 87 ARG A CA 1
ATOM 657 C C . ARG A 1 87 ? 3.726 -1.967 17.228 1.00 88.06 87 ARG A C 1
ATOM 659 O O . ARG A 1 87 ? 3.073 -1.600 18.197 1.00 88.06 87 ARG A O 1
ATOM 666 N N . TRP A 1 88 ? 4.979 -1.602 16.996 1.00 86.94 88 TRP A N 1
ATOM 667 C CA . TRP A 1 88 ? 5.741 -0.667 17.822 1.00 86.94 88 TRP A CA 1
ATOM 668 C C . TRP A 1 88 ? 6.243 0.461 16.917 1.00 86.94 88 TRP A C 1
ATOM 670 O O . TRP A 1 88 ? 7.389 0.406 16.460 1.00 86.94 88 TRP A O 1
ATOM 680 N N . PRO A 1 89 ? 5.356 1.397 16.536 1.00 82.75 89 PRO A N 1
ATOM 681 C CA . PRO A 1 89 ? 5.715 2.486 15.641 1.00 82.75 89 PRO A CA 1
ATOM 682 C C . PRO A 1 89 ? 6.785 3.380 16.274 1.00 82.75 89 PRO A C 1
ATOM 684 O O . PRO A 1 89 ? 6.785 3.631 17.478 1.00 82.75 89 PRO A O 1
ATOM 687 N N . THR A 1 90 ? 7.709 3.872 15.450 1.00 78.44 90 THR A N 1
ATOM 688 C CA . THR A 1 90 ? 8.706 4.858 15.870 1.00 78.44 90 THR A CA 1
ATOM 689 C C . THR A 1 90 ? 8.256 6.262 15.440 1.00 78.44 90 THR A C 1
ATOM 691 O O . THR A 1 90 ? 8.068 6.488 14.241 1.00 78.44 90 THR A O 1
ATOM 694 N N . PRO A 1 91 ? 8.105 7.223 16.375 1.00 59.75 91 PRO A N 1
ATOM 695 C CA . PRO A 1 91 ? 7.559 8.553 16.074 1.00 59.75 91 PRO A CA 1
ATOM 696 C C . PRO A 1 91 ? 8.335 9.325 14.994 1.00 59.75 91 PRO A C 1
ATOM 698 O O . PRO A 1 91 ? 7.739 9.991 14.152 1.00 59.75 91 PRO A O 1
ATOM 701 N N . ASP A 1 92 ? 9.663 9.189 14.964 1.00 64.44 92 ASP A N 1
ATOM 702 C CA . ASP A 1 92 ? 10.535 9.988 14.089 1.00 64.44 92 ASP A CA 1
ATOM 703 C C . ASP A 1 92 ? 10.798 9.350 12.710 1.00 64.44 92 ASP A C 1
ATOM 705 O O . ASP A 1 92 ? 11.401 9.966 11.826 1.00 64.44 92 ASP A O 1
ATOM 709 N N . GLY A 1 93 ? 10.371 8.097 12.509 1.00 63.59 93 GLY A N 1
ATOM 710 C CA . GLY A 1 93 ? 10.681 7.313 11.307 1.00 63.59 93 GLY A CA 1
ATOM 711 C C . GLY A 1 93 ? 9.642 7.414 10.191 1.00 63.59 93 GLY A C 1
ATOM 712 O O . GLY A 1 93 ? 9.899 6.982 9.065 1.00 63.59 93 GLY A O 1
ATOM 713 N N . CYS A 1 94 ? 8.465 7.964 10.486 1.00 72.69 94 CYS A N 1
ATOM 714 C CA . CYS A 1 94 ? 7.305 7.854 9.618 1.00 72.69 94 CYS A CA 1
ATOM 715 C C . CYS A 1 94 ? 7.092 9.108 8.758 1.00 72.69 94 CYS A C 1
ATOM 717 O O . CYS A 1 94 ? 6.685 10.160 9.244 1.00 72.69 94 CYS A O 1
ATOM 719 N N . LYS A 1 95 ? 7.340 8.992 7.448 1.00 79.75 95 LYS A N 1
ATOM 720 C CA . LYS A 1 95 ? 7.009 10.026 6.453 1.00 79.75 95 LYS A CA 1
ATOM 721 C C . LYS A 1 95 ? 6.101 9.417 5.387 1.00 79.75 95 LYS A C 1
ATOM 723 O O . LYS A 1 95 ? 6.616 8.875 4.404 1.00 79.75 95 LYS A O 1
ATOM 728 N N . PRO A 1 96 ? 4.772 9.440 5.582 1.00 80.62 96 PRO A N 1
ATOM 729 C CA . PRO A 1 96 ? 3.860 8.846 4.623 1.00 80.62 96 PRO A CA 1
ATOM 730 C C . PRO A 1 96 ? 3.948 9.581 3.291 1.00 80.62 96 PRO A C 1
ATOM 732 O O . PRO A 1 96 ? 4.031 10.810 3.225 1.00 80.62 96 PRO A O 1
ATOM 735 N N . LYS A 1 97 ? 3.942 8.810 2.207 1.00 84.69 97 LYS A N 1
ATOM 736 C CA . LYS A 1 97 ? 3.882 9.374 0.866 1.00 84.69 97 LYS A CA 1
ATOM 737 C C . LYS A 1 97 ? 2.449 9.819 0.597 1.00 84.69 97 LYS A C 1
ATOM 739 O O . LYS A 1 97 ? 1.541 8.994 0.593 1.00 84.69 97 LYS A O 1
ATOM 744 N N . ILE A 1 98 ? 2.274 11.115 0.360 1.00 87.44 98 ILE A N 1
ATOM 745 C CA . ILE A 1 98 ? 0.994 11.698 -0.038 1.00 87.44 98 ILE A CA 1
ATOM 746 C C . ILE A 1 98 ? 0.905 11.678 -1.563 1.00 87.44 98 ILE A C 1
ATOM 748 O O . ILE A 1 98 ? 1.837 12.098 -2.252 1.00 87.44 98 ILE A O 1
ATOM 752 N N . TYR A 1 99 ? -0.216 11.186 -2.075 1.00 90.38 99 TYR A N 1
ATOM 753 C CA . TYR A 1 99 ? -0.479 11.045 -3.503 1.00 90.38 99 TYR A CA 1
ATOM 754 C C . TYR A 1 99 ? -1.367 12.176 -4.025 1.00 90.38 99 TYR A C 1
ATOM 756 O O . TYR A 1 99 ? -2.157 12.765 -3.284 1.00 90.38 99 TYR A O 1
ATOM 764 N N . GLY A 1 100 ? -1.222 12.501 -5.308 1.00 89.00 100 GLY A N 1
ATOM 765 C CA . GLY A 1 100 ? -2.025 13.516 -5.980 1.00 89.00 100 GLY A CA 1
ATOM 766 C C . GLY A 1 100 ? -3.210 12.930 -6.757 1.00 89.00 100 GLY A C 1
ATOM 767 O O . GLY A 1 100 ? -3.357 11.713 -6.874 1.00 89.00 100 GLY A O 1
ATOM 768 N N . PRO A 1 101 ? -4.038 13.786 -7.386 1.00 86.25 101 PRO A N 1
ATOM 769 C CA . PRO A 1 101 ? -5.180 13.342 -8.190 1.00 86.25 101 PRO A CA 1
ATOM 770 C C . PRO A 1 101 ? -4.774 12.457 -9.380 1.00 86.25 101 PRO A C 1
ATOM 772 O O . PRO A 1 101 ? -5.533 11.582 -9.783 1.00 86.25 101 PRO A O 1
ATOM 775 N N . GLY A 1 102 ? -3.571 12.658 -9.934 1.00 83.06 102 GLY A N 1
ATOM 776 C CA . GLY A 1 102 ? -3.044 11.843 -11.034 1.00 83.06 102 GLY A CA 1
ATOM 777 C C . GLY A 1 102 ? -2.647 10.420 -10.628 1.00 83.06 102 GLY A C 1
ATOM 778 O O . GLY A 1 102 ? -2.514 9.561 -11.495 1.00 83.06 102 GLY A O 1
ATOM 779 N N . ASP A 1 103 ? -2.496 10.158 -9.330 1.00 87.06 103 ASP A N 1
ATOM 780 C CA . ASP A 1 103 ? -2.005 8.881 -8.815 1.00 87.06 103 ASP A CA 1
ATOM 781 C C . ASP A 1 103 ? -3.130 7.931 -8.383 1.00 87.06 103 ASP A C 1
ATOM 783 O O . ASP A 1 103 ? -2.886 6.742 -8.195 1.00 87.06 103 ASP A O 1
ATOM 787 N N . VAL A 1 104 ? -4.371 8.416 -8.262 1.00 89.00 104 VAL A N 1
ATOM 788 C CA . VAL A 1 104 ? -5.529 7.606 -7.833 1.00 89.00 104 VAL A CA 1
ATOM 789 C C . VAL A 1 104 ? -5.728 6.390 -8.743 1.00 89.00 104 VAL A C 1
ATOM 791 O O . VAL A 1 104 ? -5.941 5.275 -8.273 1.00 89.00 104 VAL A O 1
ATOM 794 N N . GLY A 1 105 ? -5.573 6.573 -10.058 1.00 86.44 105 GLY A N 1
ATOM 795 C CA . GLY A 1 105 ? -5.626 5.461 -11.010 1.00 86.44 105 GLY A CA 1
ATOM 796 C C . GLY A 1 105 ? -4.487 4.453 -10.817 1.00 86.44 105 GLY A C 1
ATOM 797 O O . GLY A 1 105 ? -4.702 3.251 -10.956 1.00 86.44 105 GLY A O 1
ATOM 798 N N . ALA A 1 106 ? -3.286 4.920 -10.462 1.00 87.31 106 ALA A N 1
ATOM 799 C CA . ALA A 1 106 ? -2.146 4.048 -10.188 1.00 87.31 106 ALA A CA 1
ATOM 800 C C . ALA A 1 106 ? -2.333 3.257 -8.885 1.00 87.31 106 ALA A C 1
ATOM 802 O O . ALA A 1 106 ? -1.974 2.083 -8.850 1.00 87.31 106 ALA A O 1
ATOM 803 N N . LEU A 1 107 ? -2.937 3.866 -7.857 1.00 91.44 107 LEU A N 1
ATOM 804 C CA . LEU A 1 107 ? -3.321 3.190 -6.615 1.00 91.44 107 LEU A CA 1
ATOM 805 C C . LEU A 1 107 ? -4.308 2.051 -6.896 1.00 91.44 107 LEU A C 1
ATOM 807 O O . LEU A 1 107 ? -4.051 0.915 -6.503 1.00 91.44 107 LEU A O 1
ATOM 811 N N . ALA A 1 108 ? -5.372 2.317 -7.658 1.00 89.81 108 ALA A N 1
ATOM 812 C CA . ALA A 1 108 ? -6.346 1.291 -8.030 1.00 89.81 108 ALA A CA 1
ATOM 813 C C . ALA A 1 108 ? -5.707 0.128 -8.814 1.00 89.81 108 ALA A C 1
ATOM 815 O O . ALA A 1 108 ? -5.945 -1.039 -8.509 1.00 89.81 108 ALA A O 1
ATOM 816 N N . ILE A 1 109 ? -4.840 0.425 -9.792 1.00 87.56 109 ILE A N 1
ATOM 817 C CA . ILE A 1 109 ? -4.103 -0.608 -10.546 1.00 87.56 109 ILE A CA 1
ATOM 818 C C . ILE A 1 109 ? -3.167 -1.407 -9.627 1.00 87.56 109 ILE A C 1
ATOM 820 O O . ILE A 1 109 ? -2.997 -2.607 -9.827 1.00 87.56 109 ILE A O 1
ATOM 824 N N . ALA A 1 110 ? -2.574 -0.756 -8.627 1.00 90.19 110 ALA A N 1
ATOM 825 C CA . ALA A 1 110 ? -1.689 -1.382 -7.652 1.00 90.19 110 ALA A CA 1
ATOM 826 C C . ALA A 1 110 ? -2.429 -2.187 -6.566 1.00 90.19 110 ALA A C 1
ATOM 828 O O . ALA A 1 110 ? -1.779 -2.657 -5.639 1.00 90.19 110 ALA A O 1
ATOM 829 N N . GLY A 1 111 ? -3.755 -2.354 -6.660 1.00 91.06 111 GLY A N 1
ATOM 830 C CA . GLY A 1 111 ? -4.538 -3.174 -5.730 1.00 91.06 111 GLY A CA 1
ATOM 831 C C . GLY A 1 111 ? -5.001 -2.443 -4.469 1.00 91.06 111 GLY A C 1
ATOM 832 O O . GLY A 1 111 ? -5.359 -3.090 -3.482 1.00 91.06 111 GLY A O 1
ATOM 833 N N . PHE A 1 112 ? -4.982 -1.110 -4.484 1.00 95.38 112 PHE A N 1
ATOM 834 C CA . PHE A 1 112 ? -5.588 -0.304 -3.433 1.00 95.38 112 PHE A CA 1
ATOM 835 C C . PHE A 1 112 ? -7.072 -0.091 -3.685 1.00 95.38 112 PHE A C 1
ATOM 837 O O . PHE A 1 112 ? -7.501 0.195 -4.802 1.00 95.38 112 PHE A O 1
ATOM 844 N N . GLU A 1 113 ? -7.834 -0.159 -2.605 1.00 95.31 113 GLU A N 1
ATOM 845 C CA . GLU A 1 113 ? -9.251 0.154 -2.573 1.00 95.31 113 GLU A CA 1
ATOM 846 C C . GLU A 1 113 ? -9.459 1.428 -1.764 1.00 95.31 113 GLU A C 1
ATOM 848 O O . GLU A 1 113 ? -8.806 1.639 -0.739 1.00 95.31 113 GLU A O 1
ATOM 853 N N . GLU A 1 114 ? -10.358 2.286 -2.239 1.00 95.75 114 GLU A N 1
ATOM 854 C CA . GLU A 1 114 ? -10.788 3.447 -1.471 1.00 95.75 114 GLU A CA 1
ATOM 855 C C . GLU A 1 114 ? -11.564 2.973 -0.237 1.00 95.75 114 GLU A C 1
ATOM 857 O O . GLU A 1 114 ? -12.450 2.114 -0.329 1.00 95.75 114 GLU A O 1
ATOM 862 N N . ILE A 1 115 ? -11.220 3.533 0.917 1.00 96.19 115 ILE A N 1
ATOM 863 C CA . ILE A 1 115 ? -11.955 3.352 2.165 1.00 96.19 115 ILE A CA 1
ATOM 864 C C . ILE A 1 115 ? -12.554 4.693 2.567 1.00 96.19 115 ILE A C 1
ATOM 866 O O . ILE A 1 115 ? -12.015 5.758 2.255 1.00 96.19 115 ILE A O 1
ATOM 870 N N . LYS A 1 116 ? -13.696 4.644 3.238 1.00 95.06 116 LYS A N 1
ATOM 871 C CA . LYS A 1 116 ? -14.379 5.858 3.682 1.00 95.06 116 LYS A CA 1
ATOM 872 C C . LYS A 1 116 ? -13.695 6.455 4.917 1.00 95.06 116 LYS A C 1
ATOM 874 O O . LYS A 1 116 ? -12.973 5.772 5.634 1.00 95.06 116 LYS A O 1
ATOM 879 N N . GLU A 1 117 ? -13.959 7.728 5.192 1.00 94.44 117 GLU A N 1
ATOM 880 C CA . GLU A 1 117 ? -13.417 8.420 6.371 1.00 94.44 117 GLU A CA 1
ATOM 881 C C . GLU A 1 117 ? -13.885 7.778 7.692 1.00 94.44 117 GLU A C 1
ATOM 883 O O . GLU A 1 117 ? -13.093 7.606 8.610 1.00 94.44 117 GLU A O 1
ATOM 888 N N . ASP A 1 118 ? -15.139 7.320 7.769 1.00 95.12 118 ASP A N 1
ATOM 889 C CA . ASP A 1 118 ? -15.659 6.584 8.930 1.00 95.12 118 ASP A CA 1
ATOM 890 C C . ASP A 1 118 ? -15.008 5.202 9.101 1.00 95.12 118 ASP A C 1
ATOM 892 O O . ASP A 1 118 ? -14.838 4.725 10.224 1.00 95.12 118 ASP A O 1
ATOM 896 N N . GLU A 1 119 ? -14.616 4.567 7.995 1.00 95.25 119 GLU A N 1
ATOM 897 C CA . GLU A 1 119 ? -13.852 3.318 8.000 1.00 95.25 119 GLU A CA 1
ATOM 898 C C . GLU A 1 119 ? -12.423 3.534 8.505 1.00 95.25 119 GLU A C 1
ATOM 900 O O . GLU A 1 119 ? -11.921 2.7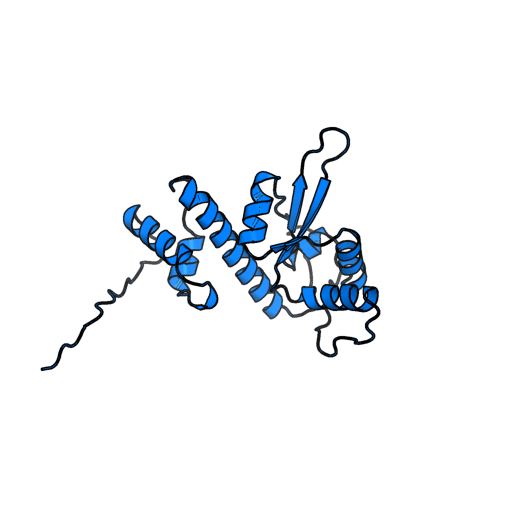14 9.269 1.00 95.25 119 GLU A O 1
ATOM 905 N N . GLU A 1 120 ? -11.783 4.638 8.122 1.00 95.62 120 GLU A N 1
ATOM 906 C CA . GLU A 1 120 ? -10.460 5.014 8.621 1.00 95.62 120 GLU A CA 1
ATOM 907 C C . GLU A 1 120 ? -10.491 5.339 10.119 1.00 95.62 120 GLU A C 1
ATOM 909 O O . GLU A 1 120 ? -9.725 4.747 10.881 1.00 95.62 120 GLU A O 1
ATOM 914 N N . SER A 1 121 ? -11.453 6.149 10.570 1.00 95.06 121 SER A N 1
ATOM 915 C CA . SER A 1 121 ? -11.614 6.461 11.996 1.00 95.06 121 SER A CA 1
ATOM 916 C C . SER A 1 121 ? -11.874 5.202 12.829 1.00 95.06 121 SER A C 1
ATOM 918 O O . SER A 1 121 ? -11.369 5.055 13.944 1.00 95.06 121 SER A O 1
ATOM 920 N N . PHE A 1 122 ? -12.627 4.245 12.277 1.00 94.50 122 PHE A N 1
ATOM 921 C CA . PHE A 1 122 ? -12.814 2.940 12.903 1.00 94.50 122 PHE A CA 1
ATOM 922 C C . PHE A 1 122 ? -11.500 2.151 13.015 1.00 94.50 122 PHE A C 1
ATOM 924 O O . PHE A 1 122 ? -11.277 1.482 14.030 1.00 94.50 122 PHE A O 1
ATOM 931 N N . LEU A 1 123 ? -10.623 2.210 12.005 1.00 94.88 123 LEU A N 1
ATOM 932 C CA . LEU A 1 123 ? -9.307 1.575 12.075 1.00 94.88 123 LEU A CA 1
ATOM 933 C C . LEU A 1 123 ? -8.465 2.185 13.194 1.00 94.88 123 LEU A C 1
ATOM 935 O O . LEU A 1 123 ? -7.957 1.421 14.014 1.00 94.88 123 LEU A O 1
ATOM 939 N N . GLU A 1 124 ? -8.375 3.515 13.280 1.00 94.94 124 GLU A N 1
ATOM 940 C CA . GLU A 1 124 ? -7.630 4.187 14.352 1.00 94.94 124 GLU A CA 1
ATOM 941 C C . GLU A 1 124 ? -8.137 3.778 15.741 1.00 94.94 124 GLU A C 1
ATOM 943 O O . GLU A 1 124 ? -7.357 3.372 16.608 1.00 94.94 124 GLU A O 1
ATOM 948 N N . GLU A 1 125 ? -9.459 3.809 15.951 1.00 93.50 125 GLU A N 1
ATOM 949 C CA . GLU A 1 125 ? -10.074 3.424 17.224 1.00 93.50 125 GLU A CA 1
ATOM 950 C C . GLU A 1 125 ? -9.745 1.968 17.578 1.00 93.50 125 GLU A C 1
ATOM 952 O O . GLU A 1 125 ? -9.383 1.642 18.719 1.00 93.50 125 GLU A O 1
ATOM 957 N N . ARG A 1 126 ? -9.860 1.073 16.591 1.00 91.94 126 ARG A N 1
ATOM 958 C CA . ARG A 1 126 ? -9.740 -0.365 16.812 1.00 91.94 126 ARG A CA 1
ATOM 959 C C . ARG A 1 126 ? -8.301 -0.813 17.007 1.00 91.94 126 ARG A C 1
ATOM 961 O O . ARG A 1 126 ? -8.083 -1.737 17.802 1.00 91.94 126 ARG A O 1
ATOM 968 N N . THR A 1 127 ? -7.356 -0.195 16.300 1.00 91.44 127 THR A N 1
ATOM 969 C CA . THR A 1 127 ? -5.931 -0.525 16.380 1.00 91.44 127 THR A CA 1
ATOM 970 C C . THR A 1 127 ? -5.151 0.378 17.316 1.00 91.44 127 THR A C 1
ATOM 972 O O . THR A 1 127 ? -3.984 0.093 17.561 1.00 91.44 127 THR A O 1
ATOM 975 N N . LYS A 1 128 ? -5.738 1.451 17.856 1.00 93.06 128 LYS A N 1
ATOM 976 C CA . LYS A 1 128 ? -5.006 2.449 18.655 1.00 93.06 128 LYS A CA 1
ATOM 977 C C . LYS A 1 128 ? -3.836 3.087 17.889 1.00 93.06 128 LYS A C 1
ATOM 979 O O . LYS A 1 128 ? -2.958 3.656 18.517 1.00 93.06 128 LYS A O 1
ATOM 984 N N . CYS A 1 129 ? -3.795 2.947 16.565 1.00 91.38 129 CYS A N 1
ATOM 985 C CA . CYS A 1 129 ? -2.774 3.566 15.729 1.00 91.38 129 CYS A CA 1
ATOM 986 C C . CYS A 1 129 ? -3.319 4.906 15.252 1.00 91.38 129 CYS A C 1
ATOM 988 O O . CYS A 1 129 ? -4.468 4.964 14.831 1.00 91.38 129 CYS A O 1
ATOM 990 N N . SER A 1 130 ? -2.493 5.943 15.258 1.00 92.19 130 SER A N 1
ATOM 991 C CA . SER A 1 130 ? -2.795 7.173 14.523 1.00 92.19 130 SER A CA 1
ATOM 992 C C . SER A 1 130 ? -2.725 6.950 13.009 1.00 92.19 130 SER A C 1
ATOM 994 O O . SER A 1 130 ? -2.075 6.017 12.531 1.00 92.19 130 SER A O 1
ATOM 996 N N . GLU A 1 131 ? -3.313 7.855 12.237 1.00 92.62 131 GLU A N 1
ATOM 997 C CA . GLU A 1 131 ? -3.321 7.851 10.776 1.00 92.62 131 GLU A CA 1
ATOM 998 C C . GLU A 1 131 ? -1.908 7.711 10.192 1.00 92.62 131 GLU A C 1
ATOM 1000 O O . GLU A 1 131 ? -1.666 6.942 9.256 1.00 92.62 131 GLU A O 1
ATOM 1005 N N . LEU A 1 132 ? -0.942 8.433 10.770 1.00 90.12 132 LEU A N 1
ATOM 1006 C CA . LEU A 1 132 ? 0.458 8.362 10.353 1.00 90.12 132 LEU A CA 1
ATOM 1007 C C . LEU A 1 132 ? 1.021 6.955 10.575 1.00 90.12 132 LEU A C 1
ATOM 1009 O O . LEU A 1 132 ? 1.693 6.402 9.705 1.00 90.12 132 LEU A O 1
ATOM 1013 N N . GLU A 1 133 ? 0.709 6.338 11.708 1.00 91.50 133 GLU A N 1
ATOM 1014 C CA . GLU A 1 133 ? 1.172 4.993 12.045 1.00 91.50 133 GLU A CA 1
ATOM 1015 C C . GLU A 1 133 ? 0.495 3.932 11.185 1.00 91.50 133 GLU A C 1
ATOM 1017 O O . GLU A 1 133 ? 1.168 3.007 10.728 1.00 91.50 133 GLU A O 1
ATOM 1022 N N . LEU A 1 134 ? -0.791 4.100 10.867 1.00 92.50 134 LEU A N 1
ATOM 1023 C CA . LEU A 1 134 ? -1.477 3.287 9.867 1.00 92.50 134 LEU A CA 1
ATOM 1024 C C . LEU A 1 134 ? -0.787 3.403 8.503 1.00 92.50 134 LEU A C 1
ATOM 1026 O O . LEU A 1 134 ? -0.567 2.390 7.835 1.00 92.50 134 LEU A O 1
ATOM 1030 N N . CYS A 1 135 ? -0.349 4.603 8.117 1.00 91.94 135 CYS A N 1
ATOM 1031 C CA . CYS A 1 135 ? 0.396 4.799 6.878 1.00 91.94 135 CYS A CA 1
ATOM 1032 C C . CYS A 1 135 ? 1.813 4.216 6.903 1.00 91.94 135 CYS A C 1
ATOM 1034 O O . CYS A 1 135 ? 2.417 4.049 5.843 1.00 91.94 135 CYS A O 1
ATOM 1036 N N . CYS A 1 136 ? 2.384 3.905 8.066 1.00 88.94 136 CYS A N 1
ATOM 1037 C CA . CYS A 1 136 ? 3.763 3.426 8.188 1.00 88.94 136 CYS A CA 1
ATOM 1038 C C . CYS A 1 136 ? 3.872 1.938 8.500 1.00 88.94 136 CYS A C 1
ATOM 1040 O O . CYS A 1 136 ? 4.674 1.243 7.877 1.00 88.94 136 CYS A O 1
ATOM 1042 N N . GLU A 1 137 ? 3.036 1.431 9.394 1.00 89.69 137 GLU A N 1
ATOM 1043 C CA . GLU A 1 137 ? 3.027 0.026 9.795 1.00 89.69 137 GLU A CA 1
ATOM 1044 C C . GLU A 1 137 ? 2.091 -0.831 8.937 1.00 89.69 137 GLU A C 1
ATOM 1046 O O . GLU A 1 137 ? 2.297 -2.042 8.818 1.00 89.69 137 GLU A O 1
ATOM 1051 N N . PHE A 1 138 ? 1.105 -0.204 8.294 1.00 92.44 138 PHE A N 1
ATOM 1052 C CA . PHE A 1 138 ? 0.167 -0.837 7.370 1.00 92.44 138 PHE A CA 1
ATOM 1053 C C . PHE A 1 138 ? 0.224 -0.148 6.003 1.00 92.44 138 PHE A C 1
ATOM 1055 O O . PHE A 1 138 ? 1.056 0.723 5.750 1.00 92.44 138 PHE A O 1
ATOM 1062 N N . SER A 1 139 ? -0.599 -0.581 5.060 1.00 94.44 139 SER A N 1
ATOM 1063 C CA . SER A 1 139 ? -0.634 -0.044 3.699 1.00 94.44 139 SER A CA 1
ATOM 1064 C C . SER A 1 139 ? -1.520 1.191 3.546 1.00 94.44 139 SER A C 1
ATOM 1066 O O . SER A 1 139 ? -1.710 1.618 2.411 1.00 94.44 139 SER A O 1
ATOM 1068 N N . LEU A 1 140 ? -2.035 1.790 4.632 1.00 94.88 140 LEU A N 1
ATOM 1069 C CA . LEU A 1 140 ? -2.859 2.994 4.508 1.00 94.88 140 LEU A CA 1
ATOM 1070 C C . LEU A 1 140 ? -2.095 4.058 3.713 1.00 94.88 140 LEU A C 1
ATOM 1072 O O . LEU A 1 140 ? -0.899 4.287 3.903 1.00 94.88 140 LEU A O 1
ATOM 1076 N N . THR A 1 141 ? -2.783 4.649 2.753 1.00 94.81 141 THR A N 1
ATOM 1077 C CA . THR A 1 141 ? -2.231 5.630 1.836 1.00 94.81 141 THR A CA 1
ATOM 1078 C C . THR A 1 141 ? -3.240 6.745 1.640 1.00 94.81 141 THR A C 1
ATOM 1080 O O . THR A 1 141 ? -4.437 6.497 1.530 1.00 94.81 141 THR A O 1
ATOM 1083 N N . ILE A 1 142 ? -2.750 7.980 1.579 1.00 94.81 142 ILE A N 1
ATOM 1084 C CA . ILE A 1 142 ? -3.590 9.170 1.494 1.00 94.81 142 ILE A CA 1
ATOM 1085 C C . ILE A 1 142 ? -3.374 9.837 0.140 1.00 94.81 142 ILE A C 1
ATOM 1087 O O . ILE A 1 142 ? -2.233 10.106 -0.254 1.00 94.81 142 ILE A O 1
ATOM 1091 N N . ALA A 1 143 ? -4.471 10.148 -0.547 1.00 93.94 143 ALA A N 1
ATOM 1092 C CA . ALA A 1 143 ? -4.466 11.017 -1.714 1.00 93.94 143 ALA A CA 1
ATOM 1093 C C . ALA A 1 143 ? -5.142 12.354 -1.384 1.00 93.94 143 ALA A C 1
ATOM 1095 O O . ALA A 1 143 ? -6.226 12.385 -0.804 1.00 93.94 143 ALA A O 1
ATOM 1096 N N . LEU A 1 144 ? -4.511 13.464 -1.772 1.00 94.50 144 LEU A N 1
ATOM 1097 C CA . LEU A 1 144 ? -5.077 14.805 -1.635 1.00 94.50 144 LEU A CA 1
ATOM 1098 C C . LEU A 1 144 ? -5.522 15.320 -3.003 1.00 94.50 144 LEU A C 1
ATOM 1100 O O . LEU A 1 144 ? -4.704 15.561 -3.894 1.00 94.50 144 LEU A O 1
ATOM 1104 N N . ILE A 1 145 ? -6.828 15.517 -3.164 1.00 92.69 145 ILE A N 1
ATOM 1105 C CA . ILE A 1 145 ? -7.423 16.038 -4.394 1.00 92.69 145 ILE A CA 1
ATOM 1106 C C . ILE A 1 145 ? -7.738 17.526 -4.207 1.00 92.69 145 ILE A C 1
ATOM 1108 O O . ILE A 1 145 ? -8.528 17.884 -3.330 1.00 92.69 145 ILE A O 1
ATOM 1112 N N . PRO A 1 146 ? -7.167 18.424 -5.028 1.00 91.75 146 PRO A N 1
ATOM 1113 C CA . PRO A 1 146 ? -7.459 19.847 -4.931 1.00 91.75 146 PRO A CA 1
ATOM 1114 C C . PRO A 1 146 ? -8.934 20.116 -5.256 1.00 91.75 146 PRO A C 1
ATOM 1116 O O . PRO A 1 146 ? -9.444 19.692 -6.295 1.00 91.75 146 PRO A O 1
ATOM 1119 N N . GLN A 1 147 ? -9.616 20.855 -4.383 1.00 89.75 147 GLN A N 1
ATOM 1120 C CA . GLN A 1 147 ? -10.984 21.314 -4.615 1.00 89.75 147 GLN A CA 1
ATOM 1121 C C . GLN A 1 147 ? -10.997 22.748 -5.159 1.00 89.75 147 GLN A C 1
ATOM 1123 O O . GLN A 1 147 ? -10.122 23.557 -4.859 1.00 89.75 147 GLN A O 1
ATOM 1128 N N . LYS A 1 148 ? -12.023 23.091 -5.954 1.00 86.88 148 LYS A N 1
ATOM 1129 C CA . LYS A 1 148 ? -12.201 24.459 -6.486 1.00 86.88 148 LYS A CA 1
ATOM 1130 C C . LYS A 1 148 ? -12.456 25.497 -5.386 1.00 86.88 148 LYS A C 1
ATOM 1132 O O . LYS A 1 148 ? -12.183 26.675 -5.591 1.00 86.88 148 LYS A O 1
ATOM 1137 N N . LYS A 1 149 ? -13.037 25.077 -4.260 1.00 89.62 149 LYS A N 1
ATOM 1138 C CA . LYS A 1 149 ? -13.309 25.891 -3.071 1.00 89.62 149 LYS A CA 1
ATOM 1139 C C . LYS A 1 149 ? -13.146 25.002 -1.843 1.00 89.62 149 LYS A C 1
ATOM 1141 O O . LYS A 1 149 ? -13.661 23.892 -1.862 1.00 89.62 149 LYS A O 1
ATOM 1146 N N . GLY A 1 150 ? -12.508 25.517 -0.795 1.00 88.31 150 GLY A N 1
ATOM 1147 C CA . GLY A 1 150 ? -12.281 24.779 0.450 1.00 88.31 150 GLY A CA 1
ATOM 1148 C C . GLY A 1 150 ? -10.945 24.025 0.490 1.00 88.31 150 GLY A C 1
ATOM 1149 O O . GLY A 1 150 ? -10.135 24.158 -0.433 1.00 88.31 150 GLY A O 1
ATOM 1150 N N . PRO A 1 151 ? -10.686 23.289 1.585 1.00 90.50 151 PRO A N 1
ATOM 1151 C CA . PRO A 1 151 ? -9.487 22.469 1.719 1.00 90.50 151 PRO A CA 1
ATOM 1152 C C . PRO A 1 151 ? -9.472 21.322 0.689 1.00 90.50 151 PRO A C 1
ATOM 1154 O O . PRO A 1 151 ? -10.525 20.942 0.170 1.00 90.50 151 PRO A O 1
ATOM 1157 N N . PRO A 1 152 ? -8.292 20.755 0.372 1.00 91.25 152 PRO A N 1
ATOM 1158 C CA . PRO A 1 152 ? -8.203 19.560 -0.461 1.00 91.25 152 PRO A CA 1
ATOM 1159 C C . PRO A 1 152 ? -9.060 18.422 0.100 1.00 91.25 152 PRO A C 1
ATOM 1161 O O . PRO A 1 152 ? -9.099 18.209 1.311 1.00 91.25 152 PRO A O 1
ATOM 1164 N N . LEU A 1 153 ? -9.712 17.671 -0.788 1.00 91.94 153 LEU A N 1
ATOM 1165 C CA . LEU A 1 153 ? -10.390 16.438 -0.414 1.00 91.94 153 LEU A CA 1
ATOM 1166 C C . LEU A 1 153 ? -9.334 15.399 -0.066 1.00 91.94 153 LEU A C 1
ATOM 1168 O O . LEU A 1 153 ? -8.452 15.115 -0.879 1.00 91.94 153 LEU A O 1
ATOM 1172 N N . LYS A 1 154 ? -9.453 14.825 1.122 1.00 94.12 154 LYS A N 1
ATOM 1173 C CA . LYS A 1 154 ? -8.616 13.727 1.572 1.00 94.12 154 LYS A CA 1
ATOM 1174 C C . LYS A 1 154 ? -9.317 12.414 1.255 1.00 94.12 154 LYS A C 1
ATOM 1176 O O . LYS A 1 154 ? -10.445 12.211 1.688 1.00 94.12 154 LYS A O 1
ATOM 1181 N N . LEU A 1 155 ? -8.666 11.566 0.470 1.00 95.31 155 LEU A N 1
ATOM 1182 C CA . LEU A 1 155 ? -9.126 10.213 0.180 1.00 95.31 155 LEU A CA 1
ATOM 1183 C C . LEU A 1 155 ? -8.175 9.203 0.807 1.00 95.31 155 LEU A C 1
ATOM 1185 O O . LEU A 1 155 ? -6.952 9.377 0.754 1.00 95.31 155 LEU A O 1
ATOM 1189 N N . TYR A 1 156 ? -8.750 8.136 1.344 1.00 96.12 156 TYR A N 1
ATOM 1190 C CA . TYR A 1 156 ? -8.031 7.066 2.012 1.00 96.12 156 TYR A CA 1
ATOM 1191 C C . TYR A 1 156 ? -8.042 5.813 1.153 1.00 96.12 156 TYR A C 1
ATOM 1193 O O . TYR A 1 156 ? -9.071 5.420 0.611 1.00 96.12 156 TYR A O 1
ATOM 1201 N N . PHE A 1 157 ? -6.883 5.182 1.041 1.00 96.50 157 PHE A N 1
ATOM 1202 C CA . PHE A 1 157 ? -6.685 3.980 0.253 1.00 96.50 157 PHE A CA 1
ATOM 1203 C C . PHE A 1 157 ? -5.995 2.922 1.096 1.00 96.50 157 PHE A C 1
ATOM 1205 O O . PHE A 1 157 ? -4.997 3.203 1.762 1.00 96.50 157 PHE A O 1
ATOM 1212 N N . LEU A 1 158 ? -6.488 1.692 1.023 1.00 96.12 158 LEU A N 1
ATOM 1213 C CA . LEU A 1 158 ? -5.902 0.545 1.701 1.00 96.12 158 LEU A CA 1
ATOM 1214 C C . LEU A 1 158 ? -5.722 -0.597 0.704 1.00 96.12 158 LEU A C 1
ATOM 1216 O O . LEU A 1 158 ? -6.591 -0.866 -0.121 1.00 96.12 158 LEU A O 1
ATOM 1220 N N . HIS A 1 159 ? -4.573 -1.264 0.744 1.00 95.94 159 HIS A N 1
ATOM 1221 C CA . HIS A 1 159 ? -4.295 -2.348 -0.191 1.00 95.94 159 HIS A CA 1
ATOM 1222 C C . HIS A 1 159 ? -5.109 -3.594 0.180 1.00 95.94 159 HIS A C 1
ATOM 1224 O O . HIS A 1 159 ? -5.071 -4.017 1.331 1.00 95.94 159 HIS A O 1
ATOM 1230 N N . ALA A 1 160 ? -5.774 -4.250 -0.777 1.00 92.56 160 ALA A N 1
ATOM 1231 C CA . ALA A 1 160 ? -6.687 -5.376 -0.513 1.00 92.56 160 ALA A CA 1
ATOM 1232 C C . ALA A 1 160 ? -6.036 -6.553 0.256 1.00 92.56 160 ALA A C 1
ATOM 1234 O O . ALA A 1 160 ? -6.653 -7.194 1.105 1.00 92.56 160 ALA A O 1
ATOM 1235 N N . ASN A 1 161 ? -4.745 -6.806 0.020 1.00 91.88 161 ASN A N 1
ATOM 1236 C CA . ASN A 1 161 ? -3.979 -7.850 0.724 1.00 91.88 161 ASN A CA 1
ATOM 1237 C C . ASN A 1 161 ? -3.474 -7.469 2.131 1.00 91.88 161 ASN A C 1
ATOM 1239 O O . ASN A 1 161 ? -2.777 -8.278 2.765 1.00 91.88 161 ASN A O 1
ATOM 1243 N N . ASP A 1 162 ? -3.755 -6.255 2.608 1.00 92.38 162 ASP A N 1
ATOM 1244 C CA . ASP A 1 162 ? -3.365 -5.835 3.950 1.00 92.38 162 ASP A CA 1
ATOM 1245 C C . ASP A 1 162 ? -4.128 -6.639 5.010 1.00 92.38 162 ASP A C 1
ATOM 1247 O O . ASP A 1 162 ? -5.354 -6.755 4.928 1.00 92.38 162 ASP A O 1
ATOM 1251 N N . PRO A 1 163 ? -3.444 -7.206 6.018 1.00 90.19 163 PRO A N 1
ATOM 1252 C CA . PRO A 1 163 ? -4.118 -7.940 7.079 1.00 90.19 163 PRO A CA 1
ATOM 1253 C C . PRO A 1 163 ? -5.136 -7.101 7.874 1.00 90.19 163 PRO A C 1
ATOM 1255 O O . PRO A 1 163 ? -6.079 -7.684 8.407 1.00 90.19 163 PRO A O 1
ATOM 1258 N N . ILE A 1 164 ? -5.007 -5.768 7.925 1.00 91.88 164 ILE A N 1
ATOM 1259 C CA . ILE A 1 164 ? -5.957 -4.902 8.638 1.00 91.88 164 ILE A C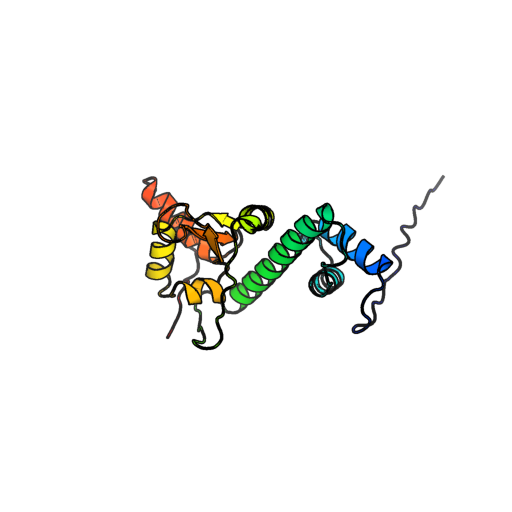A 1
ATOM 1260 C C . ILE A 1 164 ? -7.340 -4.840 7.957 1.00 91.88 164 ILE A C 1
ATOM 1262 O O . ILE A 1 164 ? -8.326 -4.500 8.609 1.00 91.88 164 ILE A O 1
ATOM 1266 N N . ASN A 1 165 ? -7.465 -5.276 6.693 1.00 91.50 165 ASN A N 1
ATOM 1267 C CA . ASN A 1 165 ? -8.758 -5.353 5.997 1.00 91.50 165 ASN A CA 1
ATOM 1268 C C . ASN A 1 165 ? -9.777 -6.259 6.686 1.00 91.50 165 ASN A C 1
ATOM 1270 O O . ASN A 1 165 ? -10.975 -6.087 6.477 1.00 91.50 165 ASN A O 1
ATOM 1274 N N . VAL A 1 166 ? -9.344 -7.203 7.528 1.00 90.44 166 VAL A N 1
ATOM 1275 C CA . VAL A 1 166 ? -10.288 -8.012 8.310 1.00 90.44 166 VAL A CA 1
ATOM 1276 C C . VAL A 1 166 ? -11.137 -7.147 9.248 1.00 90.44 166 VAL A C 1
ATOM 1278 O O . VAL A 1 166 ? -12.310 -7.449 9.455 1.00 90.44 166 VAL A O 1
ATOM 1281 N N . LEU A 1 167 ? -10.581 -6.040 9.759 1.00 90.81 167 LEU A N 1
ATOM 1282 C CA . LEU A 1 167 ? -11.311 -5.085 10.593 1.00 90.81 167 LEU A CA 1
ATOM 1283 C C . LEU A 1 167 ? -12.335 -4.308 9.759 1.00 90.81 167 LEU A C 1
ATOM 1285 O O . LEU A 1 167 ? -13.477 -4.152 10.182 1.00 90.81 167 LEU A O 1
ATOM 1289 N N . LEU A 1 168 ? -11.972 -3.892 8.543 1.00 91.69 168 LEU A N 1
ATOM 1290 C CA . LEU A 1 168 ? -12.922 -3.247 7.631 1.00 91.69 168 LEU A CA 1
ATOM 1291 C C . LEU A 1 168 ? -14.037 -4.194 7.195 1.00 91.69 168 LEU A C 1
ATOM 1293 O O . LEU A 1 168 ? -15.196 -3.794 7.129 1.00 91.69 168 LEU A O 1
ATOM 1297 N N . ALA A 1 169 ? -13.717 -5.462 6.939 1.00 89.56 169 ALA A N 1
ATOM 1298 C CA . ALA A 1 169 ? -14.720 -6.478 6.652 1.00 89.56 169 ALA A CA 1
ATOM 1299 C C . ALA A 1 169 ? -15.686 -6.656 7.836 1.00 89.56 169 ALA A C 1
ATOM 1301 O O . ALA A 1 169 ? -16.895 -6.744 7.623 1.00 89.56 169 ALA A O 1
ATOM 1302 N N . GLU A 1 170 ? -15.183 -6.656 9.077 1.00 88.12 170 GLU A N 1
ATOM 1303 C CA . GLU A 1 170 ? -16.011 -6.670 10.292 1.00 88.12 170 GLU A CA 1
ATOM 1304 C C . GLU A 1 170 ? -16.931 -5.445 10.363 1.00 88.12 170 GLU A C 1
ATOM 1306 O O . GLU A 1 170 ? -18.140 -5.595 10.551 1.00 88.12 170 GLU A O 1
ATOM 1311 N N . TYR A 1 171 ? -16.380 -4.248 10.151 1.00 90.19 171 TYR A N 1
ATOM 1312 C CA . TYR A 1 171 ? -17.125 -2.990 10.162 1.00 90.19 171 TYR A CA 1
ATOM 1313 C C . TYR A 1 171 ? -18.246 -2.969 9.116 1.00 90.19 171 TYR A C 1
ATOM 1315 O O . TYR A 1 171 ? -19.416 -2.750 9.442 1.00 90.19 171 TYR A O 1
ATOM 1323 N N . ARG A 1 172 ? -17.908 -3.278 7.860 1.00 90.88 172 ARG A N 1
ATOM 1324 C CA . ARG A 1 172 ? -18.850 -3.318 6.732 1.00 90.88 172 ARG A CA 1
ATOM 1325 C C . ARG A 1 172 ? -19.955 -4.348 6.962 1.00 90.88 172 ARG A C 1
ATOM 1327 O O . ARG A 1 172 ? -21.123 -4.052 6.725 1.00 90.88 172 ARG A O 1
ATOM 1334 N N . ASN A 1 173 ? -19.610 -5.532 7.469 1.00 87.06 173 ASN A N 1
ATOM 1335 C CA . ASN A 1 173 ? -20.578 -6.593 7.756 1.00 87.06 173 ASN A CA 1
ATOM 1336 C C . ASN A 1 173 ? -21.533 -6.210 8.898 1.00 87.06 173 ASN A C 1
ATOM 1338 O O . ASN A 1 173 ? -22.745 -6.391 8.780 1.00 87.06 173 ASN A O 1
ATOM 1342 N N . LYS A 1 174 ? -21.011 -5.605 9.973 1.00 84.12 174 LYS A N 1
ATOM 1343 C CA . LYS A 1 174 ? -21.828 -5.089 11.080 1.00 84.12 174 LYS A CA 1
ATOM 1344 C C . LYS A 1 174 ? -22.820 -4.029 10.594 1.00 84.12 174 LYS A C 1
ATOM 1346 O O . LYS A 1 174 ? -23.995 -4.082 10.953 1.00 84.12 174 LYS A O 1
ATOM 1351 N N . ASN A 1 175 ? -22.375 -3.109 9.739 1.00 84.19 175 ASN A N 1
ATOM 1352 C CA . ASN A 1 175 ? -23.231 -2.067 9.166 1.00 84.19 175 ASN A CA 1
ATOM 1353 C C . ASN A 1 175 ? -24.263 -2.613 8.166 1.00 84.19 175 ASN A C 1
ATOM 1355 O O . ASN A 1 175 ? -25.321 -2.015 7.991 1.00 84.19 175 ASN A O 1
ATOM 1359 N N . ALA A 1 176 ? -23.999 -3.770 7.556 1.00 85.00 176 ALA A N 1
ATOM 1360 C CA . ALA A 1 176 ? -24.954 -4.494 6.717 1.00 85.00 176 ALA A CA 1
ATOM 1361 C C . ALA A 1 176 ? -25.950 -5.366 7.517 1.00 85.00 176 ALA A C 1
ATOM 1363 O O . ALA A 1 176 ? -26.749 -6.085 6.919 1.00 85.00 176 ALA A O 1
ATOM 1364 N N . GLY A 1 177 ? -25.919 -5.323 8.856 1.00 78.31 177 GLY A N 1
ATOM 1365 C CA . GLY A 1 177 ? -26.807 -6.106 9.723 1.00 78.31 177 GLY A CA 1
ATOM 1366 C C . GLY A 1 177 ? -26.344 -7.544 9.988 1.00 78.31 177 GLY A C 1
ATOM 1367 O O . GLY A 1 177 ? -27.101 -8.336 10.550 1.00 78.31 177 GLY A O 1
ATOM 1368 N N . GLY A 1 178 ? -25.113 -7.900 9.609 1.00 76.12 178 GLY A N 1
ATOM 1369 C CA . GLY A 1 178 ? -24.518 -9.201 9.908 1.00 76.12 178 GLY A CA 1
ATO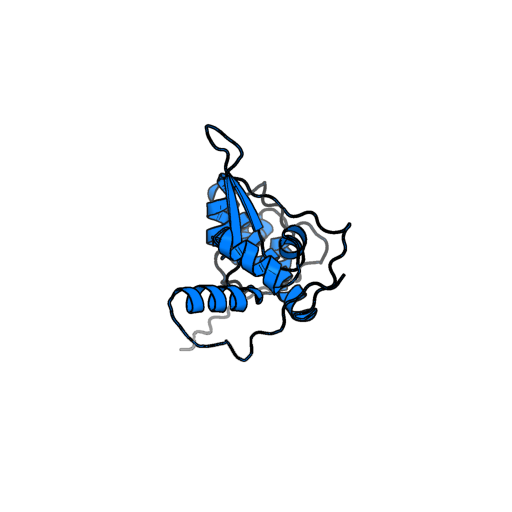M 1370 C C . GLY A 1 178 ? -24.034 -9.320 11.359 1.00 76.12 178 GLY A C 1
ATOM 1371 O O . GLY A 1 178 ? -23.579 -8.352 11.966 1.00 76.12 178 GLY A O 1
ATOM 1372 N N . GLN A 1 179 ? -24.116 -10.529 11.929 1.00 60.38 179 GLN A N 1
ATOM 1373 C CA . GLN A 1 179 ? -23.753 -10.809 13.332 1.00 60.38 179 GLN A CA 1
ATOM 1374 C C . GLN A 1 179 ? -22.406 -11.534 13.522 1.00 60.38 179 GLN A C 1
ATOM 1376 O O . GLN A 1 179 ? -22.018 -11.830 14.653 1.00 60.38 179 GLN A O 1
ATOM 1381 N N . THR A 1 180 ? -21.670 -11.858 12.456 1.00 59.97 180 THR A N 1
ATOM 1382 C CA . THR A 1 180 ? -20.457 -12.681 12.585 1.00 59.97 180 THR A CA 1
ATOM 1383 C C . THR A 1 180 ? -19.239 -11.848 12.969 1.00 59.97 180 THR A C 1
ATOM 1385 O O . THR A 1 180 ? -18.743 -11.058 12.167 1.00 59.97 180 THR A O 1
ATOM 1388 N N . LYS A 1 181 ? -18.701 -12.101 14.166 1.00 59.25 181 LYS A N 1
ATOM 1389 C CA . LYS A 1 181 ? -17.316 -11.756 14.503 1.00 59.25 181 LYS A CA 1
ATOM 1390 C C . LYS A 1 181 ? -16.391 -12.683 13.715 1.00 59.25 181 LYS A C 1
ATOM 1392 O O . LYS A 1 181 ? -16.573 -13.899 13.754 1.00 59.25 181 LYS A O 1
ATOM 1397 N N . PHE A 1 182 ? -15.414 -12.131 13.003 1.00 62.59 182 PHE A N 1
ATOM 1398 C CA . PHE A 1 182 ? -14.396 -12.929 12.321 1.00 62.59 182 PHE A CA 1
ATOM 1399 C C . PHE A 1 182 ? -13.446 -13.528 13.370 1.00 62.59 182 PHE A C 1
ATOM 1401 O O . PHE A 1 182 ? -12.432 -12.938 13.738 1.00 62.59 182 PHE A O 1
ATOM 1408 N N . PHE A 1 183 ? -13.802 -14.699 13.902 1.00 49.09 183 PHE A N 1
ATOM 1409 C CA . PHE A 1 183 ? -12.943 -15.471 14.796 1.00 49.09 183 PHE A CA 1
ATOM 1410 C C . PHE A 1 183 ? -11.690 -15.905 14.018 1.00 49.09 183 PHE A C 1
ATOM 1412 O O . PHE A 1 183 ? -11.770 -16.761 13.143 1.00 49.09 183 PHE A O 1
ATOM 1419 N N . GLY A 1 184 ? -10.544 -15.280 14.302 1.00 53.00 184 GLY A N 1
ATOM 1420 C CA . GLY A 1 184 ? -9.260 -15.587 13.655 1.00 53.00 184 GLY A CA 1
ATOM 1421 C C . GLY A 1 184 ? -8.570 -14.405 12.968 1.00 53.00 184 GLY A C 1
ATOM 1422 O O . GLY A 1 184 ? -7.415 -14.539 12.569 1.00 53.00 184 GLY A O 1
ATOM 1423 N N . GLY A 1 185 ? -9.219 -13.239 12.871 1.00 59.78 185 GLY A N 1
ATOM 1424 C CA . GLY A 1 185 ? -8.511 -11.995 12.564 1.00 59.78 185 GLY A CA 1
ATOM 1425 C C . GLY A 1 185 ? -7.548 -11.685 13.709 1.00 59.78 185 GLY A C 1
ATOM 1426 O O . GLY A 1 185 ? -7.982 -11.559 14.853 1.00 59.78 185 GLY A O 1
ATOM 1427 N N . GLY A 1 186 ? -6.242 -11.643 13.439 1.00 64.25 186 GLY A N 1
ATOM 1428 C CA . GLY A 1 186 ? -5.240 -11.332 14.461 1.00 64.25 186 GLY A CA 1
ATOM 1429 C C . GLY A 1 186 ? -5.544 -10.017 15.191 1.00 64.25 186 GLY A C 1
ATOM 1430 O O . GLY A 1 186 ? -6.239 -9.146 14.673 1.00 64.25 186 GLY A O 1
ATOM 1431 N N . VAL A 1 187 ? -5.025 -9.858 16.411 1.00 80.62 187 VAL A N 1
ATOM 1432 C CA . VAL A 1 187 ? -5.111 -8.574 17.121 1.00 80.62 187 VAL A CA 1
ATOM 1433 C C . VAL A 1 187 ? -4.175 -7.589 16.430 1.00 80.62 187 VAL A C 1
ATOM 1435 O O . VAL A 1 187 ? -2.959 -7.762 16.496 1.00 80.62 187 VAL A O 1
ATOM 1438 N N . PHE A 1 188 ? -4.736 -6.578 15.767 1.00 87.81 188 PHE A N 1
ATOM 1439 C CA . PHE A 1 188 ? -3.972 -5.462 15.215 1.00 87.81 188 PHE A CA 1
ATOM 1440 C C . PHE A 1 188 ? -3.992 -4.308 16.202 1.00 87.81 188 PHE A C 1
ATOM 1442 O O . PHE A 1 188 ? -5.069 -3.814 16.533 1.00 87.81 188 PHE A O 1
ATOM 1449 N N . SER A 1 189 ? -2.823 -3.892 16.682 1.00 88.75 189 SER A N 1
ATOM 1450 C CA . SER A 1 189 ? -2.726 -2.719 17.547 1.00 88.75 189 SER A CA 1
ATOM 1451 C C . SER A 1 189 ? -1.364 -2.045 17.474 1.00 88.75 189 SER A C 1
ATOM 1453 O O . SER A 1 189 ? -0.363 -2.741 17.341 1.00 88.75 189 SER A O 1
ATOM 1455 N N . CYS A 1 190 ? -1.301 -0.727 17.631 1.00 88.19 190 CYS A N 1
ATOM 1456 C CA . CYS A 1 190 ? -0.067 -0.012 17.942 1.00 88.19 190 CYS A CA 1
ATOM 1457 C C . CYS A 1 190 ? 0.120 0.064 19.459 1.00 88.19 190 CYS A C 1
ATOM 1459 O O . CYS A 1 190 ? -0.849 0.212 20.204 1.00 88.19 190 CYS A O 1
ATOM 1461 N N . ASN A 1 191 ? 1.360 -0.108 19.910 1.00 86.56 191 ASN A N 1
ATOM 1462 C CA . ASN A 1 191 ? 1.748 0.050 21.303 1.00 86.56 191 ASN A CA 1
ATOM 1463 C C . ASN A 1 191 ? 2.716 1.230 21.429 1.00 86.56 191 ASN A C 1
ATOM 1465 O O . ASN A 1 191 ? 3.628 1.355 20.606 1.00 86.56 191 ASN A O 1
ATOM 1469 N N . HIS A 1 192 ? 2.502 2.061 22.449 1.00 80.00 192 HIS A N 1
ATOM 1470 C CA . HIS A 1 192 ? 3.252 3.290 22.723 1.00 80.00 192 HIS A CA 1
ATOM 1471 C C . HIS A 1 192 ? 3.805 3.267 24.145 1.00 80.00 192 HIS A C 1
ATOM 1473 O O . HIS A 1 192 ? 3.102 2.735 25.037 1.00 80.00 192 HIS A O 1
#

pLDDT: mean 83.35, std 14.66, range [39.34, 96.5]

Secondary structure (DSSP, 8-state):
---------------TTPPPPHHHHHHHHHHHHHS-GGG--HHHHHHHHHS--TTS-HHHHHHHHHHHHHHHHHHHHHHHHHH-SEE---TTT--PPEE-GGGHHHHHHTTEEEE-HHHHHHHHHHH---HHHHHHHS--EEEEEPPSSSSPEEEEEEETT-TTHHHHHHHHHHHTT-----TT----EE--